Protein AF-A0A7J6S823-F1 (afdb_monomer)

Solvent-accessible surface area (backbone atoms only — not comparable to full-atom values): 15723 Å² total; per-residue (Å²): 135,90,82,81,88,78,83,93,81,78,84,88,75,95,75,89,81,86,81,75,89,79,80,95,75,88,81,82,80,88,73,86,84,78,79,92,66,101,82,55,79,65,60,56,51,52,54,50,50,51,54,51,55,54,47,67,71,55,77,74,47,68,72,58,51,51,53,50,44,52,42,44,30,62,74,44,65,79,46,33,48,74,63,69,70,44,72,58,61,91,83,67,88,65,70,86,68,69,71,73,74,68,84,66,92,46,37,38,52,31,57,34,47,67,62,81,72,88,41,32,29,25,37,41,31,54,93,85,46,34,39,39,41,51,30,78,58,86,81,56,93,61,84,51,72,70,56,52,55,50,49,32,67,77,71,36,78,92,61,75,69,44,74,52,80,47,66,62,57,62,89,93,59,89,44,36,47,56,53,28,53,40,50,51,38,35,72,72,71,45,63,89,90,63,62,69,50,76,59,51,64,32,72,93,48,48,58,56,50,49,53,58,27,58,79,64,74,45,71,75,78,63,61,60,48,91,68,82,76,73,88,70,73,74,75,72,79,76,81,80,78,128

Organism: Perkinsus olseni (NCBI:txid32597)

InterPro domains:
  IPR038765 Papain-like cysteine peptidase superfamily [SSF54001] (60-207)

Nearest PDB structures (foldseek):
  3zo5-assembly1_A  TM=5.845E-01  e=1.538E-04  Homo sapiens
  2g4d-assembly2_C  TM=6.356E-01  e=7.251E-04  Homo sapiens
  2bkq-assembly3_C  TM=5.901E-01  e=4.088E-03  Homo sapiens
  6dg4-assembly1_A  TM=6.673E-01  e=1.927E-02  Thermochaetoides thermophila
  5w40-assembly4_D  TM=4.675E-01  e=5.508E-03  Ralstonia solanacearum

Radius of gyration: 21.85 Å; Cα contacts (8 Å, |Δi|>4): 260; chains: 1; bounding box: 60×50×65 Å

Secondary structure (DSSP, 8-state):
------------------PPSSSS-------------S--HHHHHHHHHHHHHHHHH----HHHHHHHHHHHHHHHTTSBPPP--B---TT-----TT-----SS-BEEEEEE-SSSS-EEEEEEETTEEEEE-TT--S-----HHHHHHHHHHH-TT--EEEP-PPPPPTT---HHHHHHHHHHHHHHSPTT--TTSPPB-HHHHHHHHHHHHHTT---PPPBP-S---------GGGS--

pLDDT: mean 70.75, std 23.16, range [31.3, 96.94]

Mean predicted aligned error: 14.39 Å

Sequence (242 aa):
FFVPDLDEEQEGTDFFSIVRPFGEDVVVLEVPAGSANPSQTSAGDASRRTVDQDRRGMDIDEPIIDAWMTILWRRMGGRLVPPQPMYMSQGYGGQLGSFNRAPGHGLLLQPINLATEHHYAGTARVEGTIYYMDSLSRGVNSIPAIAKHYLRTLYGPNKPVIFMGIQQQSTGSNTCALHVLARLTQFALGPSGSDPELVV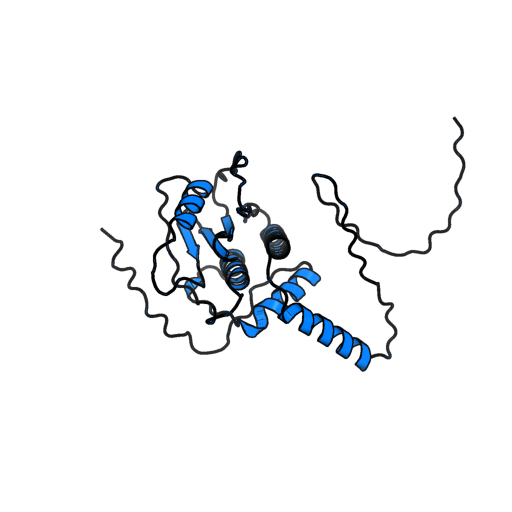FDESRMRLYVFEQLDSDTVNLFPAAVGDLPDLRRSDHSQFRT

Foldseek 3Di:
DDDDDDDDDDDDDDDDADDDPDDDDDDDDDDDDDDDDPDPPPVVVVVVVVVLVVLLPDACDDVLLLLLQQLLVVVLPPLEDREPEADPPDDPPPPPPCPPLPPDAHKYKYWYQLPPPSAIWIWIQHRQAIETEWQAPPPPLDQDPSSVVVCCSNNNPPRDYGYALAHHDDPPDSCRSLSSSQLSLCVRANDPPDDSRQFAADSSCSRVVSVVCSVVSHDHHGHTDDDDRDCSPPPPPVPPDD

Structure (mmCIF, N/CA/C/O backbone):
data_AF-A0A7J6S823-F1
#
_entry.id   AF-A0A7J6S823-F1
#
loop_
_atom_site.group_PDB
_atom_site.id
_atom_site.type_symbol
_atom_site.label_atom_id
_atom_site.label_alt_id
_atom_site.label_comp_id
_atom_site.label_asym_id
_atom_site.label_entity_id
_atom_site.label_seq_id
_atom_site.pdbx_PDB_ins_code
_atom_site.Cartn_x
_atom_site.Cartn_y
_atom_site.Cartn_z
_atom_site.occupancy
_atom_site.B_iso_or_equiv
_atom_site.auth_seq_id
_atom_site.auth_comp_id
_atom_site.auth_asym_id
_atom_site.auth_atom_id
_atom_site.pdbx_PDB_model_num
ATOM 1 N N . PHE A 1 1 ? -41.109 -22.590 -36.848 1.00 36.97 1 PHE A N 1
ATOM 2 C CA . PHE A 1 1 ? -39.736 -22.068 -36.931 1.00 36.97 1 PHE A CA 1
ATOM 3 C C . PHE A 1 1 ? -38.800 -23.257 -36.887 1.00 36.97 1 PHE A C 1
ATOM 5 O O . PHE A 1 1 ? -38.939 -24.087 -36.001 1.00 36.97 1 PHE A O 1
ATOM 12 N N . PHE A 1 2 ? -38.006 -23.397 -37.944 1.00 31.88 2 PHE A N 1
ATOM 13 C CA . PHE A 1 2 ? -37.063 -24.487 -38.189 1.00 31.88 2 PHE A CA 1
ATOM 14 C C . PHE A 1 2 ? -35.916 -24.433 -37.173 1.00 31.88 2 PHE A C 1
ATOM 16 O O . PHE A 1 2 ? -35.390 -23.351 -36.921 1.00 31.88 2 PHE A O 1
ATOM 23 N N . VAL A 1 3 ? -35.526 -25.587 -36.639 1.00 36.62 3 VAL A N 1
ATOM 24 C CA . VAL A 1 3 ? -34.233 -25.800 -35.977 1.00 36.62 3 VAL A CA 1
ATOM 25 C C . VAL A 1 3 ? -33.400 -26.614 -36.964 1.00 36.62 3 VAL A C 1
ATOM 27 O O . VAL A 1 3 ? -33.875 -27.679 -37.360 1.00 36.62 3 VAL A O 1
ATOM 30 N N . PRO A 1 4 ? -32.232 -26.142 -37.426 1.00 44.09 4 PRO A N 1
ATOM 31 C CA . PRO A 1 4 ? -31.269 -27.020 -38.059 1.00 44.09 4 PRO A CA 1
ATOM 32 C C . PRO A 1 4 ? -30.289 -27.562 -37.014 1.00 44.09 4 PRO A C 1
ATOM 34 O O . PRO A 1 4 ? -29.785 -26.812 -36.175 1.00 44.09 4 PRO A O 1
ATOM 37 N N . ASP A 1 5 ? -30.052 -28.868 -37.107 1.00 39.16 5 ASP A N 1
ATOM 38 C CA . ASP A 1 5 ? -28.934 -29.578 -36.494 1.00 39.16 5 ASP A CA 1
ATOM 39 C C . ASP A 1 5 ? -27.602 -28.975 -36.968 1.00 39.16 5 ASP A C 1
ATOM 41 O O . ASP A 1 5 ? -27.445 -28.643 -38.148 1.00 39.16 5 ASP A O 1
ATOM 45 N N . LEU A 1 6 ? -26.649 -28.837 -36.045 1.00 34.72 6 LEU A N 1
ATOM 46 C CA . LEU A 1 6 ? -25.242 -28.613 -36.359 1.00 34.72 6 LEU A CA 1
ATOM 47 C C . LEU A 1 6 ? -24.423 -29.710 -35.691 1.00 34.72 6 LEU A C 1
ATOM 49 O O . LEU A 1 6 ? -24.477 -29.891 -34.474 1.00 34.72 6 LEU A O 1
ATOM 53 N N . ASP A 1 7 ? -23.722 -30.431 -36.557 1.00 33.97 7 ASP A N 1
ATOM 54 C CA . ASP A 1 7 ? -22.864 -31.570 -36.292 1.00 33.97 7 ASP A CA 1
ATOM 55 C C . ASP A 1 7 ? -21.729 -31.260 -35.306 1.00 33.97 7 ASP A C 1
ATOM 57 O O . ASP A 1 7 ? -21.174 -30.158 -35.253 1.00 33.97 7 ASP A O 1
ATOM 61 N N . GLU A 1 8 ? -21.393 -32.297 -34.540 1.00 45.09 8 GLU A N 1
ATOM 62 C CA . GLU A 1 8 ? -20.215 -32.419 -33.694 1.00 45.09 8 GLU A CA 1
ATOM 63 C C . GLU A 1 8 ? -18.928 -32.342 -34.526 1.00 45.09 8 GLU A C 1
ATOM 65 O O . GLU A 1 8 ? -18.688 -33.195 -35.372 1.00 45.09 8 GLU A O 1
ATOM 70 N N . GLU A 1 9 ? -18.071 -31.369 -34.219 1.00 42.78 9 GLU A N 1
ATOM 71 C CA . GLU A 1 9 ? -16.611 -31.530 -34.164 1.00 42.78 9 GLU A CA 1
ATOM 72 C C . GLU A 1 9 ? -16.022 -30.286 -33.472 1.00 42.78 9 GLU A C 1
ATOM 74 O O . GLU A 1 9 ? -15.853 -29.225 -34.071 1.00 42.78 9 GLU A O 1
ATOM 79 N N . GLN A 1 10 ? -15.737 -30.389 -32.170 1.00 33.97 10 GLN A N 1
ATOM 80 C CA . GLN A 1 10 ? -14.867 -29.440 -31.471 1.00 33.97 10 GLN A CA 1
ATOM 81 C C . GLN A 1 10 ? -13.747 -30.220 -30.788 1.00 33.97 10 GLN A C 1
ATOM 83 O O . GLN A 1 10 ? -13.913 -30.780 -29.704 1.00 33.97 10 GLN A O 1
ATOM 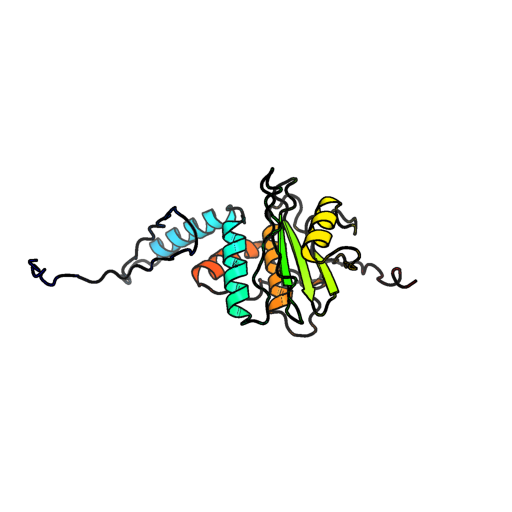88 N N . GLU A 1 11 ? -12.594 -30.256 -31.458 1.00 35.94 11 GLU A N 1
ATOM 89 C CA . GLU A 1 11 ? -11.313 -30.507 -30.809 1.00 35.94 11 GLU A CA 1
ATOM 90 C C . GLU A 1 11 ? -11.080 -29.431 -29.742 1.00 35.94 11 GLU A C 1
ATOM 92 O O . GLU A 1 11 ? -11.247 -28.232 -29.977 1.00 35.94 11 GLU A O 1
ATOM 97 N N . GLY A 1 12 ? -10.746 -29.892 -28.539 1.00 41.00 12 GLY A N 1
ATOM 98 C CA . GLY A 1 12 ? -10.597 -29.060 -27.359 1.00 41.00 12 GLY A CA 1
ATOM 99 C C . GLY A 1 12 ? -9.411 -28.107 -27.448 1.00 41.00 12 GLY A C 1
ATOM 100 O O . GLY A 1 12 ? -8.263 -28.514 -27.611 1.00 41.00 12 GLY A O 1
ATOM 101 N N . THR A 1 13 ? -9.701 -26.836 -27.211 1.00 33.19 13 THR A N 1
ATOM 102 C CA . THR A 1 13 ? -8.735 -25.842 -26.749 1.00 33.19 13 THR A CA 1
ATOM 103 C C . THR A 1 13 ? -9.363 -25.131 -25.560 1.00 33.19 13 THR A C 1
ATOM 105 O O . THR A 1 13 ? -10.314 -24.365 -25.725 1.00 33.19 13 THR A O 1
ATOM 108 N N . ASP A 1 14 ? -8.867 -25.427 -24.359 1.00 33.22 14 ASP A N 1
ATOM 109 C CA . ASP A 1 14 ? -9.273 -24.746 -23.132 1.00 33.22 14 ASP A CA 1
ATOM 110 C C . ASP A 1 14 ? -8.803 -23.286 -23.186 1.00 33.22 14 ASP A C 1
ATOM 112 O O . ASP A 1 14 ? -7.609 -22.993 -23.114 1.00 33.22 14 ASP A O 1
ATOM 116 N N . PHE A 1 15 ? -9.754 -22.359 -23.299 1.00 37.53 15 PHE A N 1
ATOM 117 C CA . PHE A 1 15 ? -9.527 -20.925 -23.154 1.00 37.53 15 PHE A CA 1
ATOM 118 C C . PHE A 1 15 ? -10.293 -20.427 -21.930 1.00 37.53 15 PHE A C 1
ATOM 120 O O . PHE A 1 15 ? -11.502 -20.632 -21.820 1.00 37.53 15 PHE A O 1
ATOM 127 N N . PHE A 1 16 ? -9.615 -19.740 -21.010 1.00 36.03 16 PHE A N 1
ATOM 128 C CA . PHE A 1 16 ? -10.281 -19.080 -19.889 1.00 36.03 16 PHE A CA 1
ATOM 129 C C . PHE A 1 16 ? -10.584 -17.622 -20.241 1.00 36.03 16 PHE A C 1
ATOM 131 O O . PHE A 1 16 ? -9.684 -16.827 -20.498 1.00 36.03 16 PHE A O 1
ATOM 138 N N . SER A 1 17 ? -11.866 -17.261 -20.219 1.00 32.38 17 SER A N 1
ATOM 139 C CA . SER A 1 17 ? -12.341 -15.881 -20.336 1.00 32.38 17 SER A CA 1
ATOM 140 C C . SER A 1 17 ? -12.451 -15.231 -18.954 1.00 32.38 17 SER A C 1
ATOM 142 O O . SER A 1 17 ? -13.187 -15.727 -18.099 1.00 32.38 17 SER A O 1
ATOM 144 N N . ILE A 1 18 ? -11.795 -14.089 -18.737 1.00 36.28 18 ILE A N 1
ATOM 145 C CA . ILE A 1 18 ? -12.047 -13.241 -17.563 1.00 36.28 18 ILE A CA 1
ATOM 146 C C . ILE A 1 18 ? -13.150 -12.244 -17.930 1.00 36.28 18 ILE A C 1
ATOM 148 O O . ILE A 1 18 ? -12.924 -11.291 -18.671 1.00 36.28 18 ILE A O 1
ATOM 152 N N . VAL A 1 19 ? -14.357 -12.467 -17.408 1.00 31.30 19 VAL A N 1
ATOM 153 C CA . VAL A 1 19 ? -15.491 -11.546 -17.569 1.00 31.30 19 VAL A CA 1
ATOM 154 C C . VAL A 1 19 ? -15.430 -10.491 -16.466 1.00 31.30 19 VAL A C 1
ATOM 156 O O . VAL A 1 19 ? -15.546 -10.815 -15.284 1.00 31.30 19 VAL A O 1
ATOM 159 N N . ARG A 1 20 ? -15.271 -9.218 -16.839 1.00 34.44 20 ARG A N 1
ATOM 160 C CA . ARG A 1 20 ? -15.472 -8.091 -15.916 1.00 34.44 20 ARG A CA 1
ATOM 161 C C . ARG A 1 20 ? -16.975 -7.803 -15.796 1.00 34.44 20 ARG A C 1
ATOM 163 O O . ARG A 1 20 ? -17.637 -7.685 -16.827 1.00 34.44 20 ARG A O 1
ATOM 170 N N . PRO A 1 21 ? -17.546 -7.659 -14.589 1.00 34.41 21 PRO A N 1
ATOM 171 C CA . PRO A 1 21 ? -18.854 -7.042 -14.453 1.00 34.41 21 PRO A CA 1
ATOM 172 C C . PRO A 1 21 ? -18.667 -5.527 -14.628 1.00 34.41 21 PRO A C 1
ATOM 174 O O . PRO A 1 21 ? -17.768 -4.960 -14.020 1.00 34.41 21 PRO A O 1
ATOM 177 N N . PHE A 1 22 ? -19.528 -4.897 -15.428 1.00 33.66 22 PHE A N 1
ATOM 178 C CA . PHE A 1 22 ? -19.564 -3.469 -15.796 1.00 33.66 22 PHE A CA 1
ATOM 179 C C . PHE A 1 22 ? -18.751 -3.064 -17.043 1.00 33.66 22 PHE A C 1
ATOM 181 O O . PHE A 1 22 ? -17.572 -2.752 -16.963 1.00 33.66 22 PHE A O 1
ATOM 188 N N . GLY A 1 23 ? -19.471 -2.974 -18.171 1.00 33.91 23 GLY A N 1
ATOM 189 C CA . GLY A 1 23 ? -19.303 -1.924 -19.185 1.00 33.91 23 GLY A CA 1
ATOM 190 C C . GLY A 1 23 ? -18.120 -2.040 -20.145 1.00 33.91 23 GLY A C 1
ATOM 191 O O . GLY A 1 23 ? -17.047 -1.541 -19.849 1.00 33.91 23 GLY A O 1
ATOM 192 N N . GLU A 1 24 ? -18.391 -2.658 -21.299 1.00 44.75 24 GLU A N 1
ATOM 193 C CA . GLU A 1 24 ? -17.833 -2.403 -22.642 1.00 44.75 24 GLU A CA 1
ATOM 194 C C . GLU A 1 24 ? -16.378 -1.904 -22.738 1.00 44.75 24 GLU A C 1
ATOM 196 O O . GLU A 1 24 ? -16.115 -0.718 -22.883 1.00 44.75 24 GLU A O 1
ATOM 201 N N . ASP A 1 25 ? -15.441 -2.854 -22.685 1.00 34.47 25 ASP A N 1
ATOM 202 C CA . ASP A 1 25 ? -14.480 -3.135 -23.764 1.00 34.47 25 ASP A CA 1
ATOM 203 C C . ASP A 1 25 ? -13.732 -4.437 -23.420 1.00 34.47 25 ASP A C 1
ATOM 205 O O . ASP A 1 25 ? -13.136 -4.588 -22.349 1.00 34.47 25 ASP A O 1
ATOM 209 N N . VAL A 1 26 ? -13.814 -5.434 -24.307 1.00 36.72 26 VAL A N 1
ATOM 210 C CA . VAL A 1 26 ? -13.163 -6.740 -24.121 1.00 36.72 26 VAL A CA 1
ATOM 211 C C . VAL A 1 26 ? -11.714 -6.628 -24.587 1.00 36.72 26 VAL A C 1
ATOM 213 O O . VAL A 1 26 ? -11.439 -6.651 -25.783 1.00 36.72 26 VAL A O 1
ATOM 216 N N . VAL A 1 27 ? -10.771 -6.540 -23.648 1.00 36.22 27 VAL A N 1
ATOM 217 C CA . VAL A 1 27 ? -9.347 -6.734 -23.955 1.00 36.22 27 VAL A CA 1
ATOM 218 C C . VAL A 1 27 ? -9.052 -8.231 -23.889 1.00 36.22 27 VAL A C 1
ATOM 220 O O . VAL A 1 27 ? -8.957 -8.806 -22.804 1.00 36.22 27 VAL A O 1
ATOM 223 N N . VAL A 1 28 ? -8.935 -8.871 -25.053 1.00 37.97 28 VAL A N 1
ATOM 224 C CA . VAL A 1 28 ? -8.443 -10.250 -25.166 1.00 37.97 28 VAL A CA 1
ATOM 225 C C . VAL A 1 28 ? -6.921 -10.212 -25.042 1.00 37.97 28 VAL A C 1
ATOM 227 O O . VAL A 1 28 ? -6.233 -9.706 -25.924 1.00 37.97 28 VAL A O 1
ATOM 230 N N . LEU A 1 29 ? -6.388 -10.719 -23.932 1.00 34.09 29 LEU A N 1
ATOM 231 C CA . LEU A 1 29 ? -4.963 -11.018 -2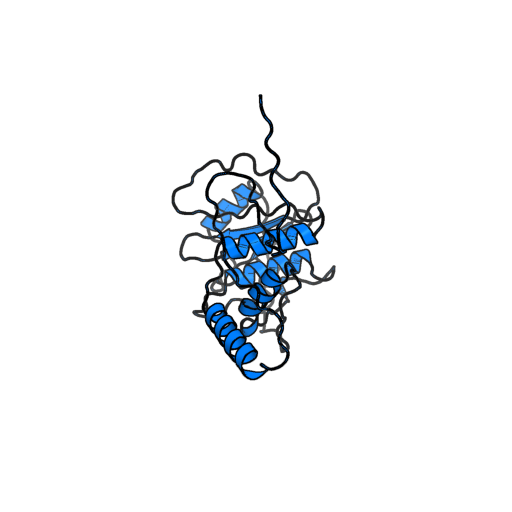3.804 1.00 34.09 29 LEU A CA 1
ATOM 232 C C . LEU A 1 29 ? -4.719 -12.409 -24.395 1.00 34.09 29 LEU A C 1
ATOM 234 O O . LEU A 1 29 ? -5.053 -13.417 -23.776 1.00 34.09 29 LEU A O 1
ATOM 238 N N . GLU A 1 30 ? -4.164 -12.461 -25.605 1.00 34.19 30 GLU A N 1
ATOM 239 C CA . GLU A 1 30 ? -3.706 -13.710 -26.215 1.00 34.19 30 GLU A CA 1
ATOM 240 C C . GLU A 1 30 ? -2.420 -14.177 -25.521 1.00 34.19 30 GLU A C 1
ATOM 242 O O . GLU A 1 30 ? -1.379 -13.523 -25.604 1.00 34.19 30 GLU A O 1
ATOM 247 N N . VAL A 1 31 ? -2.478 -15.323 -24.841 1.00 38.81 31 VAL A N 1
ATOM 248 C CA . VAL A 1 31 ? -1.288 -16.021 -24.338 1.00 38.81 31 VAL A CA 1
ATOM 249 C C . VAL A 1 31 ? -1.223 -17.383 -25.031 1.00 38.81 31 VAL A C 1
ATOM 251 O O . VAL A 1 31 ? -2.157 -18.173 -24.883 1.00 38.81 31 VAL A O 1
ATOM 254 N N . PRO A 1 32 ? -0.167 -17.690 -25.807 1.00 34.06 32 PRO A N 1
ATOM 255 C CA . PRO A 1 32 ? -0.076 -18.966 -26.500 1.00 34.06 32 PRO A CA 1
ATOM 256 C C . PRO A 1 32 ? 0.141 -20.111 -25.502 1.00 34.06 32 PRO A C 1
ATOM 258 O O . PRO A 1 32 ? 1.107 -20.118 -24.736 1.00 34.06 32 PRO A O 1
ATOM 261 N N . ALA A 1 33 ? -0.746 -21.108 -25.543 1.00 38.81 33 ALA A N 1
ATOM 262 C CA . ALA A 1 33 ? -0.591 -22.358 -24.812 1.00 38.81 33 ALA A CA 1
ATOM 263 C C . ALA A 1 33 ? 0.525 -23.198 -25.459 1.00 38.81 33 ALA A C 1
ATOM 265 O O . ALA A 1 33 ? 0.340 -23.835 -26.495 1.00 38.81 33 ALA A O 1
ATOM 266 N N . GLY A 1 34 ? 1.717 -23.176 -24.861 1.00 38.66 34 GLY A N 1
ATOM 267 C CA . GLY A 1 34 ? 2.831 -24.026 -25.272 1.00 38.66 34 GLY A CA 1
ATOM 268 C C . GLY A 1 34 ? 2.590 -25.482 -24.870 1.00 38.66 34 GLY A C 1
ATOM 269 O O . GLY A 1 34 ? 2.640 -25.818 -23.688 1.00 38.66 34 GLY A O 1
ATOM 270 N N . SER A 1 35 ? 2.365 -26.355 -25.855 1.00 36.16 35 SER A N 1
ATOM 271 C CA . SER A 1 35 ? 2.339 -27.809 -25.678 1.00 36.16 35 SER A CA 1
ATOM 272 C C . SER A 1 35 ? 3.688 -28.310 -25.149 1.00 36.16 35 SER A C 1
ATOM 274 O O . SER A 1 35 ? 4.733 -28.059 -25.757 1.00 36.16 35 SER A O 1
ATOM 276 N N . ALA A 1 36 ? 3.672 -29.039 -24.034 1.00 38.91 36 ALA A N 1
ATOM 277 C CA . ALA A 1 36 ? 4.866 -29.606 -23.422 1.00 38.91 36 ALA A CA 1
ATOM 278 C C . ALA A 1 36 ? 5.505 -30.675 -24.326 1.00 38.91 36 ALA A C 1
ATOM 280 O O . ALA A 1 36 ? 4.951 -31.754 -24.520 1.00 38.91 36 ALA A O 1
ATOM 281 N N . ASN A 1 37 ? 6.704 -30.383 -24.834 1.00 36.94 37 ASN A N 1
ATOM 282 C CA . ASN A 1 37 ? 7.586 -31.352 -25.476 1.00 36.94 37 ASN A CA 1
ATOM 283 C C 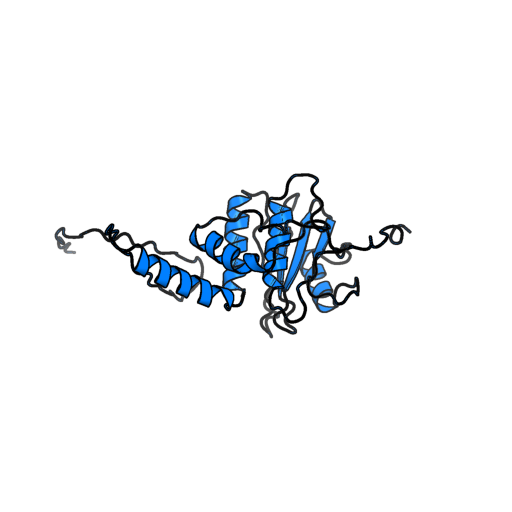. ASN A 1 37 ? 8.908 -31.385 -24.676 1.00 36.94 37 ASN A C 1
ATOM 285 O O . ASN A 1 37 ? 9.554 -30.338 -24.546 1.00 36.94 37 ASN A O 1
ATOM 289 N N . PRO A 1 38 ? 9.320 -32.519 -24.075 1.00 40.06 38 PRO A N 1
ATOM 290 C CA . PRO A 1 38 ? 10.417 -32.553 -23.112 1.00 40.06 38 PRO A CA 1
ATOM 291 C C . PRO A 1 38 ? 11.767 -32.666 -23.830 1.00 40.06 38 PRO A C 1
ATOM 293 O O . PRO A 1 38 ? 12.449 -33.683 -23.762 1.00 40.06 38 PRO A O 1
ATOM 296 N N . SER A 1 39 ? 12.162 -31.605 -24.529 1.00 41.75 39 SER A N 1
ATOM 297 C CA . SER A 1 39 ? 13.522 -31.451 -25.054 1.00 41.75 39 SER A CA 1
ATOM 298 C C . SER A 1 39 ? 13.841 -29.987 -25.375 1.00 41.75 39 SER A C 1
ATOM 300 O O . SER A 1 39 ? 14.274 -29.676 -26.479 1.00 41.75 39 SER A O 1
ATOM 302 N N . GLN A 1 40 ? 13.606 -29.065 -24.433 1.00 42.12 40 GLN A N 1
ATOM 303 C CA . GLN A 1 40 ? 14.017 -27.656 -24.553 1.00 42.12 40 GLN A CA 1
ATOM 304 C C . GLN A 1 40 ? 14.337 -27.033 -23.184 1.00 42.12 40 GLN A C 1
ATOM 306 O O . GLN A 1 40 ? 13.594 -26.207 -22.664 1.00 42.12 40 GLN A O 1
ATOM 311 N N . THR A 1 41 ? 15.467 -27.403 -22.585 1.00 48.72 41 THR A N 1
ATOM 312 C CA . THR A 1 41 ? 15.942 -26.761 -21.346 1.00 48.72 41 THR A CA 1
ATOM 313 C C . THR A 1 41 ? 16.621 -25.408 -21.589 1.00 48.72 41 THR A C 1
ATOM 315 O O . THR A 1 41 ? 16.702 -24.607 -20.670 1.00 48.72 41 THR A O 1
ATOM 318 N N . SER A 1 42 ? 17.066 -25.098 -22.814 1.00 50.75 42 SER A N 1
ATOM 319 C CA . SER A 1 42 ? 17.736 -23.823 -23.126 1.00 50.75 42 SER A CA 1
ATOM 320 C C . SER A 1 42 ? 16.800 -22.731 -23.658 1.00 50.75 42 SER A C 1
ATOM 322 O O . SER A 1 42 ? 17.006 -21.557 -23.359 1.00 50.75 42 SER A O 1
ATOM 324 N N . ALA A 1 43 ? 15.760 -23.094 -24.417 1.00 49.66 43 ALA A N 1
ATOM 325 C CA . ALA A 1 43 ? 14.812 -22.133 -24.991 1.00 49.66 43 ALA A CA 1
ATOM 326 C C . ALA A 1 43 ? 13.796 -21.620 -23.954 1.00 49.66 43 ALA A C 1
ATOM 328 O O . ALA A 1 43 ? 13.517 -20.423 -23.918 1.00 49.66 43 ALA A O 1
ATOM 329 N N . GLY A 1 44 ? 13.313 -22.494 -23.060 1.00 51.75 44 GLY A N 1
ATOM 330 C CA . GLY A 1 44 ? 12.451 -22.095 -21.941 1.00 51.75 44 GLY A CA 1
ATOM 331 C C . GLY A 1 44 ? 13.161 -21.166 -20.951 1.00 51.75 44 GLY A C 1
ATOM 332 O O . GLY A 1 44 ? 12.586 -20.172 -20.515 1.00 51.75 44 GLY A O 1
ATOM 333 N N . ASP A 1 45 ? 14.442 -21.423 -20.676 1.00 58.41 45 ASP A N 1
ATOM 334 C CA . ASP A 1 45 ? 15.274 -20.567 -19.824 1.00 58.41 45 ASP A CA 1
ATOM 335 C C . ASP A 1 45 ? 15.550 -19.198 -20.455 1.00 58.41 45 ASP A C 1
ATOM 337 O O . ASP A 1 45 ? 15.525 -18.182 -19.760 1.00 58.41 45 ASP A O 1
ATOM 341 N N . ALA A 1 46 ? 15.804 -19.147 -21.766 1.00 58.59 46 ALA A N 1
ATOM 342 C CA . ALA A 1 46 ? 15.997 -17.888 -22.479 1.00 58.59 46 ALA A CA 1
ATOM 343 C C . ALA A 1 46 ? 14.703 -17.058 -22.503 1.00 58.59 46 ALA A C 1
ATOM 345 O O . ALA A 1 46 ? 14.733 -15.881 -22.158 1.00 58.59 46 ALA A O 1
ATOM 346 N N . SER A 1 47 ? 13.566 -17.689 -22.814 1.00 60.81 47 SER A N 1
ATOM 347 C CA . SER A 1 47 ? 12.256 -17.029 -22.828 1.00 60.81 47 SER A CA 1
ATOM 348 C C . SER A 1 47 ? 11.863 -16.504 -21.446 1.00 60.81 47 SER A C 1
ATOM 350 O O . SER A 1 47 ? 11.381 -15.379 -21.331 1.00 60.81 47 SER A O 1
ATOM 352 N N . ARG A 1 48 ? 12.104 -17.283 -20.384 1.00 60.75 48 ARG A N 1
ATOM 353 C CA . ARG A 1 48 ? 11.818 -16.866 -19.005 1.00 60.75 48 ARG A CA 1
ATOM 354 C C . ARG A 1 48 ? 12.695 -15.693 -18.573 1.00 60.75 48 ARG A C 1
ATOM 356 O O . ARG A 1 48 ? 12.189 -14.745 -17.986 1.00 60.75 48 ARG A O 1
ATOM 363 N N . ARG A 1 49 ? 13.987 -15.706 -18.926 1.00 63.22 49 ARG A N 1
ATOM 364 C CA . ARG A 1 49 ? 14.894 -14.578 -18.652 1.00 63.22 49 ARG A CA 1
ATOM 365 C C . ARG A 1 49 ? 14.465 -13.296 -19.360 1.00 63.22 49 ARG A C 1
ATOM 367 O O . ARG A 1 49 ? 14.584 -12.237 -18.755 1.00 63.22 49 ARG A O 1
ATOM 374 N N . THR A 1 50 ? 13.967 -13.379 -20.595 1.00 67.31 50 THR A N 1
ATOM 375 C CA . THR A 1 50 ? 13.449 -12.209 -21.321 1.00 67.31 50 THR A CA 1
ATOM 376 C C . THR A 1 50 ? 12.211 -11.634 -20.633 1.00 67.31 50 THR A C 1
ATOM 378 O O . THR A 1 50 ? 12.195 -10.448 -20.323 1.00 67.31 50 THR A O 1
ATOM 381 N N . VAL A 1 51 ? 11.236 -12.479 -20.276 1.00 67.88 51 VAL A N 1
ATOM 382 C CA . VAL A 1 51 ? 10.023 -12.049 -19.553 1.00 67.88 51 VAL A CA 1
ATOM 383 C C . VAL A 1 51 ? 10.363 -11.425 -18.194 1.00 67.88 51 VAL A C 1
ATOM 385 O O . VAL A 1 51 ? 9.829 -10.374 -17.839 1.00 67.88 51 VAL A O 1
ATOM 388 N N . ASP A 1 52 ? 11.288 -12.024 -17.441 1.00 72.81 52 ASP A N 1
ATOM 389 C CA . ASP A 1 52 ? 11.734 -11.482 -16.155 1.00 72.81 52 ASP A CA 1
ATOM 390 C C . ASP A 1 52 ? 12.481 -10.149 -16.323 1.00 72.81 52 ASP A C 1
ATOM 392 O O . ASP A 1 52 ? 12.357 -9.250 -15.490 1.00 72.81 52 ASP A O 1
ATOM 396 N N . GLN A 1 53 ? 13.270 -9.997 -17.389 1.00 67.94 53 GLN A N 1
ATOM 397 C CA . GLN A 1 53 ? 13.985 -8.756 -17.676 1.00 67.94 53 GLN A CA 1
ATOM 398 C C . GLN A 1 53 ? 13.022 -7.620 -18.037 1.00 67.94 53 GLN A C 1
ATOM 400 O O . GLN A 1 53 ? 13.184 -6.517 -17.513 1.00 67.94 53 GLN A O 1
ATOM 405 N N . ASP A 1 54 ? 11.994 -7.902 -18.836 1.00 73.06 54 ASP A N 1
ATOM 406 C CA . ASP A 1 54 ? 10.954 -6.933 -19.187 1.00 73.06 54 ASP A CA 1
ATOM 407 C C . ASP A 1 54 ? 10.182 -6.498 -17.932 1.00 73.06 54 ASP A C 1
ATOM 409 O O . ASP A 1 54 ? 10.059 -5.307 -17.635 1.00 73.06 54 ASP A O 1
ATOM 413 N N . ARG A 1 55 ? 9.777 -7.462 -17.098 1.00 81.12 55 ARG A N 1
ATOM 414 C CA . ARG A 1 55 ? 9.042 -7.212 -15.847 1.00 81.12 55 ARG A CA 1
ATOM 415 C C . ARG A 1 55 ? 9.838 -6.447 -14.796 1.00 81.12 55 ARG A C 1
ATOM 417 O O . ARG A 1 55 ? 9.239 -5.742 -13.989 1.00 81.12 55 ARG A O 1
ATOM 424 N N . ARG A 1 56 ? 11.174 -6.538 -14.778 1.00 77.62 56 ARG A N 1
ATOM 425 C CA . ARG A 1 56 ? 12.022 -5.752 -13.854 1.00 77.62 56 ARG A CA 1
ATOM 426 C C . ARG A 1 56 ? 11.924 -4.243 -14.095 1.00 77.62 56 ARG A C 1
ATOM 428 O O . ARG A 1 56 ? 12.133 -3.483 -13.148 1.00 77.62 56 ARG A O 1
ATOM 435 N N . GLY A 1 57 ? 11.622 -3.828 -15.325 1.00 77.12 57 GLY A N 1
ATOM 436 C CA . GLY A 1 57 ? 11.478 -2.424 -15.711 1.00 77.12 57 GLY A CA 1
ATOM 437 C C . GLY A 1 57 ? 10.038 -1.909 -15.735 1.00 77.12 57 GLY A C 1
ATOM 438 O O . GLY A 1 57 ? 9.851 -0.700 -15.787 1.00 77.12 57 GLY A O 1
ATOM 439 N N . MET A 1 58 ? 9.032 -2.790 -15.693 1.00 84.25 58 MET A N 1
ATOM 440 C CA . MET A 1 58 ? 7.621 -2.390 -15.750 1.00 84.25 58 MET A CA 1
ATOM 441 C C . MET A 1 58 ? 7.188 -1.680 -14.477 1.00 84.25 58 MET A C 1
ATOM 443 O O . MET A 1 58 ? 7.386 -2.220 -13.392 1.00 84.25 58 MET A O 1
ATOM 447 N N . ASP A 1 59 ? 6.544 -0.524 -14.598 1.00 85.06 59 ASP A N 1
ATOM 448 C CA . ASP A 1 59 ? 5.954 0.184 -13.464 1.00 85.06 59 ASP A CA 1
ATOM 449 C C . ASP A 1 59 ? 4.834 -0.633 -12.801 1.00 85.06 59 ASP A C 1
ATOM 451 O O . ASP A 1 59 ? 4.183 -1.458 -13.437 1.00 85.06 59 ASP A O 1
ATOM 455 N N . ILE A 1 60 ? 4.632 -0.427 -11.495 1.00 91.19 60 ILE A N 1
ATOM 456 C CA . ILE A 1 60 ? 3.457 -0.968 -10.798 1.00 91.19 60 ILE A CA 1
ATOM 457 C C . ILE A 1 60 ? 2.383 0.113 -10.844 1.00 91.19 60 ILE A C 1
ATOM 459 O O . ILE A 1 60 ? 2.457 1.097 -10.107 1.00 91.19 60 ILE A O 1
ATOM 463 N N . ASP A 1 61 ? 1.425 -0.064 -11.741 1.00 88.94 61 ASP A N 1
ATOM 464 C CA . ASP A 1 61 ? 0.345 0.872 -12.021 1.00 88.94 61 ASP A CA 1
ATOM 465 C C . ASP A 1 61 ? -0.997 0.412 -11.422 1.00 88.94 61 ASP A C 1
ATOM 467 O O . ASP A 1 61 ? -1.076 -0.560 -10.666 1.00 88.94 61 ASP A O 1
ATOM 471 N N . GLU A 1 62 ? -2.062 1.158 -11.720 1.00 87.25 62 GLU A N 1
ATOM 472 C CA . GLU A 1 62 ? -3.392 0.948 -11.139 1.00 87.25 62 GLU A CA 1
ATOM 473 C C . GLU A 1 62 ? -3.953 -0.457 -11.442 1.00 87.25 62 GLU A C 1
ATOM 475 O O . GLU A 1 62 ? -4.318 -1.138 -10.483 1.00 87.25 62 GLU A O 1
ATOM 480 N N . PRO A 1 63 ? -3.925 -0.974 -12.692 1.00 89.44 63 PRO A N 1
ATOM 481 C CA . PRO A 1 63 ? -4.346 -2.347 -12.987 1.00 89.44 63 PRO A CA 1
ATOM 482 C C . PRO A 1 63 ? -3.622 -3.428 -12.174 1.00 89.44 63 PRO A C 1
ATOM 484 O O . PRO A 1 63 ? -4.253 -4.386 -11.719 1.00 89.44 63 PRO A O 1
ATOM 487 N N . ILE A 1 64 ? -2.307 -3.293 -11.977 1.00 93.00 64 ILE A N 1
ATOM 488 C CA . ILE A 1 64 ? -1.518 -4.261 -11.200 1.00 93.00 64 ILE A CA 1
ATOM 489 C C . ILE A 1 64 ? -1.891 -4.187 -9.713 1.00 93.00 64 ILE A C 1
ATOM 491 O O . ILE A 1 64 ? -2.044 -5.220 -9.053 1.00 93.00 64 ILE A O 1
ATOM 495 N N . ILE A 1 65 ? -2.070 -2.974 -9.184 1.00 92.88 65 ILE A N 1
ATOM 496 C CA . ILE A 1 65 ? -2.507 -2.747 -7.802 1.00 92.88 65 ILE A CA 1
ATOM 497 C C . ILE A 1 65 ? -3.908 -3.331 -7.579 1.00 92.88 65 ILE A C 1
ATOM 499 O O . ILE A 1 65 ? -4.119 -4.042 -6.594 1.00 92.88 65 ILE A O 1
ATOM 503 N N . ASP A 1 66 ? -4.844 -3.093 -8.497 1.00 90.00 66 ASP A N 1
ATOM 504 C CA . ASP A 1 66 ? -6.213 -3.613 -8.441 1.00 90.00 66 ASP A CA 1
ATOM 505 C C . ASP A 1 66 ? -6.244 -5.140 -8.432 1.00 90.00 66 ASP A C 1
ATOM 507 O O . ASP A 1 66 ? -6.926 -5.751 -7.597 1.00 90.00 66 ASP A O 1
ATOM 511 N N . ALA A 1 67 ? -5.473 -5.770 -9.323 1.00 92.94 67 ALA A N 1
ATOM 512 C CA . ALA A 1 67 ? -5.353 -7.221 -9.386 1.00 92.94 67 ALA A CA 1
ATOM 513 C C . ALA A 1 67 ? -4.820 -7.786 -8.060 1.00 92.94 67 ALA A C 1
ATOM 515 O O . ALA A 1 67 ? -5.433 -8.686 -7.475 1.00 92.94 67 ALA A O 1
ATOM 516 N N . TRP A 1 68 ? -3.739 -7.201 -7.530 1.00 95.56 68 TRP A N 1
ATOM 517 C CA . TRP A 1 68 ? -3.160 -7.607 -6.249 1.00 95.56 68 TRP A CA 1
ATOM 518 C C . TRP A 1 68 ? -4.168 -7.504 -5.104 1.00 95.56 68 TRP A C 1
ATOM 520 O O . TRP A 1 68 ? -4.393 -8.463 -4.359 1.00 95.56 68 TRP A O 1
ATOM 530 N N . MET A 1 69 ? -4.802 -6.339 -4.961 1.00 93.19 69 MET A N 1
ATOM 531 C CA . MET A 1 69 ? -5.744 -6.075 -3.877 1.00 93.19 69 MET A CA 1
ATOM 532 C C . MET A 1 69 ? -6.989 -6.964 -3.971 1.00 93.19 69 MET A C 1
ATOM 534 O O . MET A 1 69 ? -7.524 -7.380 -2.940 1.00 93.19 69 MET A O 1
ATOM 538 N N . THR A 1 70 ? -7.416 -7.319 -5.184 1.00 91.19 70 THR A N 1
ATOM 539 C CA . THR A 1 70 ? -8.521 -8.256 -5.426 1.00 91.19 70 THR A CA 1
ATOM 540 C C . THR A 1 70 ? -8.170 -9.675 -4.981 1.00 91.19 70 THR A C 1
ATOM 542 O O . THR A 1 70 ? -8.976 -10.326 -4.308 1.00 91.19 70 THR A O 1
ATOM 545 N N . ILE A 1 71 ? -6.971 -10.171 -5.304 1.00 94.50 71 ILE A N 1
ATOM 546 C CA . ILE A 1 71 ? -6.511 -11.491 -4.836 1.00 94.50 71 ILE A CA 1
ATOM 547 C C . ILE A 1 71 ? -6.371 -11.494 -3.309 1.00 94.50 71 ILE A C 1
ATOM 549 O O . ILE A 1 71 ? -6.858 -12.413 -2.645 1.00 94.50 71 ILE A O 1
ATOM 553 N N . LEU A 1 72 ? -5.778 -10.442 -2.733 1.00 93.75 72 LEU A N 1
ATOM 554 C CA . LEU A 1 72 ? -5.638 -10.300 -1.283 1.00 93.75 72 LEU A CA 1
ATOM 555 C C . LEU A 1 72 ? -7.003 -10.310 -0.578 1.00 93.75 72 LEU A C 1
ATOM 557 O O . LEU A 1 72 ? -7.176 -10.990 0.434 1.00 93.75 72 LEU A O 1
ATOM 561 N N . TRP A 1 73 ? -7.990 -9.601 -1.125 1.00 91.06 73 TRP A N 1
ATOM 562 C CA . TRP A 1 73 ? -9.358 -9.595 -0.613 1.00 91.06 73 TRP A CA 1
ATOM 563 C C . TRP A 1 73 ? -10.012 -10.974 -0.644 1.00 91.06 73 TRP A C 1
ATOM 565 O O . TRP A 1 73 ? -10.525 -11.416 0.389 1.00 91.06 73 TRP A O 1
ATOM 575 N N . ARG A 1 74 ? -9.933 -11.681 -1.782 1.00 91.06 74 ARG A N 1
ATOM 576 C CA . ARG A 1 74 ? -10.432 -13.060 -1.903 1.00 91.06 74 ARG A CA 1
ATOM 577 C C . ARG A 1 74 ? -9.784 -13.970 -0.858 1.00 91.06 74 ARG A C 1
ATOM 579 O O . ARG A 1 74 ? -10.493 -14.684 -0.151 1.00 91.06 74 ARG A O 1
ATOM 586 N N . ARG A 1 75 ? -8.461 -13.878 -0.684 1.00 92.75 75 ARG A N 1
ATOM 587 C CA . ARG A 1 75 ? -7.704 -14.654 0.314 1.00 92.75 75 ARG A CA 1
ATOM 588 C C . ARG A 1 75 ? -8.129 -14.360 1.756 1.00 92.75 75 ARG A C 1
ATOM 590 O O . ARG A 1 75 ? -8.126 -15.262 2.588 1.00 92.75 75 ARG A O 1
ATOM 597 N N . MET A 1 76 ? -8.495 -13.118 2.065 1.00 88.44 76 MET A N 1
ATOM 598 C CA . MET A 1 76 ? -8.890 -12.704 3.416 1.00 88.44 76 MET A CA 1
ATOM 599 C C . MET A 1 76 ? -10.331 -13.071 3.796 1.00 88.44 76 MET A C 1
ATOM 601 O O . MET A 1 76 ? -10.695 -12.909 4.962 1.00 88.44 76 MET A O 1
ATOM 605 N N . GLY A 1 77 ? -11.148 -13.568 2.860 1.00 79.69 77 GLY A N 1
ATOM 606 C CA . GLY A 1 77 ? -12.423 -14.232 3.154 1.00 79.69 77 GLY A CA 1
ATOM 607 C C . GLY A 1 77 ? -13.368 -13.434 4.060 1.00 79.69 77 GLY A C 1
ATOM 608 O O . GLY A 1 77 ? -13.663 -13.851 5.177 1.00 79.69 77 GLY A O 1
ATOM 609 N N . GLY A 1 78 ? -13.818 -12.256 3.618 1.00 73.06 78 GLY A N 1
ATOM 610 C CA . GLY A 1 78 ? -14.774 -11.419 4.363 1.00 73.06 78 GLY A CA 1
ATOM 611 C C . GLY A 1 78 ? -14.204 -10.679 5.585 1.00 73.06 78 GLY A C 1
ATOM 612 O O . GLY A 1 78 ? -14.885 -9.821 6.140 1.00 73.06 78 GLY A O 1
ATOM 613 N N . ARG A 1 79 ? -12.950 -10.943 5.988 1.00 80.75 79 ARG A N 1
ATOM 614 C CA . ARG A 1 79 ? -12.238 -10.182 7.041 1.00 80.75 79 ARG A CA 1
ATOM 615 C C . ARG A 1 79 ? -11.708 -8.837 6.548 1.00 80.75 79 ARG A C 1
ATOM 617 O O . ARG A 1 79 ? -11.459 -7.939 7.353 1.00 80.75 79 ARG A O 1
ATOM 624 N N . LEU A 1 80 ? -11.504 -8.728 5.237 1.00 81.44 80 LEU A N 1
ATOM 625 C CA . LEU A 1 80 ? -11.084 -7.515 4.555 1.00 81.44 80 LEU A CA 1
ATOM 626 C C . LEU A 1 80 ? -12.304 -6.881 3.885 1.00 81.44 80 LEU A C 1
ATOM 628 O O . LEU A 1 80 ? -13.014 -7.539 3.121 1.00 81.44 80 LEU A O 1
ATOM 632 N N . VAL A 1 81 ? -12.539 -5.601 4.161 1.00 77.12 81 VAL A N 1
ATOM 633 C CA . VAL A 1 81 ? -13.478 -4.797 3.374 1.00 77.12 81 VAL A CA 1
ATOM 634 C C . VAL A 1 81 ? -12.926 -4.716 1.947 1.00 77.12 81 VAL A C 1
ATOM 636 O O . VAL A 1 81 ? -11.728 -4.456 1.815 1.00 77.12 81 VAL A O 1
ATOM 639 N N . PRO A 1 82 ? -13.746 -4.927 0.899 1.00 69.44 82 PRO A N 1
ATOM 640 C CA . PRO A 1 82 ? -13.276 -4.868 -0.480 1.00 69.44 82 PRO A CA 1
ATOM 641 C C . PRO A 1 82 ? -12.410 -3.625 -0.721 1.00 69.44 82 PRO A C 1
ATOM 643 O O . PRO A 1 82 ? -12.775 -2.545 -0.238 1.00 69.44 82 PRO A O 1
ATOM 646 N N . PRO A 1 83 ? -11.266 -3.752 -1.416 1.00 66.62 83 PRO A N 1
ATOM 647 C CA . PRO A 1 83 ? -10.437 -2.601 -1.737 1.00 66.62 83 PRO A CA 1
ATOM 648 C C . PRO A 1 83 ? -11.287 -1.572 -2.485 1.00 66.62 83 PRO A C 1
ATOM 650 O O . PRO A 1 83 ? -12.157 -1.919 -3.283 1.00 66.62 83 PRO A O 1
ATOM 653 N N . GLN A 1 84 ? -11.088 -0.302 -2.156 1.00 65.38 84 GLN A N 1
ATOM 654 C CA . GLN A 1 84 ? -11.770 0.846 -2.757 1.00 65.38 84 GLN A CA 1
ATOM 655 C C . GLN A 1 84 ? -10.676 1.811 -3.207 1.00 65.38 84 GLN A C 1
ATOM 657 O O . GLN A 1 84 ? -10.508 2.881 -2.611 1.00 65.38 84 GLN A O 1
ATOM 662 N N . PRO A 1 85 ? -9.846 1.366 -4.158 1.00 58.97 85 PRO A N 1
ATOM 663 C CA . PRO A 1 85 ? -8.623 2.061 -4.467 1.00 58.97 85 PRO A CA 1
ATOM 664 C C . PRO A 1 85 ? -8.959 3.471 -4.951 1.00 58.97 85 PRO A C 1
ATOM 666 O O . PRO A 1 85 ? -9.879 3.689 -5.741 1.00 58.97 85 PRO A O 1
ATOM 669 N N . MET A 1 86 ? -8.268 4.453 -4.374 1.00 65.44 86 MET A N 1
ATOM 670 C CA . MET A 1 86 ? -8.520 5.855 -4.670 1.00 65.44 86 MET A CA 1
ATOM 671 C C . MET A 1 86 ? -7.508 6.346 -5.689 1.00 65.44 86 MET A C 1
ATOM 673 O O . MET A 1 86 ? -6.363 6.668 -5.355 1.00 65.44 86 MET A O 1
ATOM 677 N N . TYR A 1 87 ? -7.979 6.426 -6.927 1.00 60.81 87 TYR A N 1
ATOM 678 C CA . TYR A 1 87 ? -7.244 6.951 -8.062 1.00 60.81 87 TYR A CA 1
ATOM 679 C C . TYR A 1 87 ? -7.833 8.309 -8.433 1.00 60.81 87 TYR A C 1
ATOM 681 O O . TYR A 1 87 ? -8.917 8.400 -9.005 1.00 60.81 87 TYR A O 1
ATOM 689 N N . MET A 1 88 ? -7.150 9.400 -8.084 1.00 51.72 88 MET A N 1
ATOM 690 C CA . MET A 1 88 ? -7.467 10.688 -8.699 1.00 51.72 88 MET A CA 1
ATOM 691 C C . MET A 1 88 ? -6.692 10.804 -10.002 1.00 51.72 88 MET A C 1
ATOM 693 O O . MET A 1 88 ? -5.668 11.484 -10.070 1.00 51.72 88 MET A O 1
ATOM 697 N N . SER A 1 89 ? -7.211 10.199 -11.067 1.00 44.88 89 SER A N 1
ATOM 698 C CA . SER A 1 89 ? -6.922 10.752 -12.384 1.00 44.88 89 SER A CA 1
ATOM 699 C C . SER A 1 89 ? -7.529 12.160 -12.421 1.00 44.88 89 SER A C 1
ATOM 701 O O . SER A 1 89 ? -8.714 12.346 -12.119 1.00 44.88 89 SER A O 1
ATOM 703 N N . GLN A 1 90 ? -6.686 13.150 -12.710 1.00 40.88 90 GLN A N 1
ATOM 704 C CA . GLN A 1 90 ? -6.984 14.581 -12.720 1.00 40.88 90 GLN A CA 1
ATOM 705 C C . GLN A 1 90 ? -8.401 14.892 -13.239 1.00 40.88 90 GLN A C 1
ATOM 707 O O . GLN A 1 90 ? -8.711 14.655 -14.401 1.00 40.88 90 GLN A O 1
ATOM 712 N N . GLY A 1 91 ? -9.266 15.440 -12.381 1.00 38.88 91 GLY A N 1
ATOM 713 C CA . GLY A 1 91 ? -10.552 16.018 -12.796 1.00 38.88 91 GLY A CA 1
ATOM 714 C C . GLY A 1 91 ? -11.817 15.279 -12.358 1.00 38.88 91 GLY A C 1
ATOM 715 O O . GLY A 1 91 ? -12.891 15.876 -12.402 1.00 38.88 91 GLY A O 1
ATOM 716 N N . TYR A 1 92 ? -11.733 14.053 -11.837 1.00 39.50 92 TYR A N 1
ATOM 717 C CA . TYR A 1 92 ? -12.913 13.389 -11.280 1.00 39.50 92 TYR A CA 1
ATOM 718 C C . TYR A 1 92 ? -13.149 13.792 -9.819 1.00 39.50 92 TYR A C 1
ATOM 720 O O . TYR A 1 92 ? -12.895 13.048 -8.879 1.00 39.50 92 TYR A O 1
ATOM 728 N N . GLY A 1 93 ? -13.796 14.947 -9.639 1.00 38.50 93 GLY A N 1
ATOM 729 C CA . GLY A 1 93 ? -14.754 15.159 -8.543 1.00 38.50 93 GLY A CA 1
ATOM 730 C C . GLY A 1 93 ? -16.025 14.307 -8.717 1.00 38.50 93 GLY A C 1
ATOM 731 O O . GLY A 1 93 ? -17.121 14.727 -8.344 1.00 38.50 93 GLY A O 1
ATOM 732 N N . GLY A 1 94 ? -15.897 13.141 -9.358 1.00 37.69 94 GLY A N 1
ATOM 733 C CA . GLY A 1 94 ? -16.979 12.231 -9.675 1.00 37.69 94 GLY A CA 1
ATOM 734 C C . GLY A 1 94 ? -17.313 11.428 -8.440 1.00 37.69 94 GLY A C 1
ATOM 735 O O . GLY A 1 94 ? -16.549 10.558 -8.050 1.00 37.69 94 GLY A O 1
ATOM 736 N N . GLN A 1 95 ? -18.430 11.796 -7.816 1.00 42.34 95 GLN A N 1
ATOM 737 C CA . GLN A 1 95 ? -19.207 10.991 -6.881 1.00 42.34 95 GLN A CA 1
ATOM 738 C C . GLN A 1 95 ? -18.377 9.958 -6.106 1.00 42.34 95 GLN A C 1
ATOM 740 O O . GLN A 1 95 ? -18.368 8.772 -6.420 1.00 42.34 95 GLN A O 1
ATOM 745 N N . LEU A 1 96 ? -17.803 10.420 -4.991 1.00 46.59 96 LEU A N 1
ATOM 746 C CA . LEU A 1 96 ? -17.479 9.635 -3.788 1.00 46.59 96 LEU A CA 1
ATOM 747 C C . LEU A 1 96 ? -18.780 9.052 -3.179 1.00 46.59 96 LEU A C 1
ATOM 749 O O . LEU A 1 96 ? -19.059 9.186 -1.986 1.00 46.59 96 LEU A O 1
ATOM 753 N N . GLY A 1 97 ? -19.655 8.542 -4.048 1.00 37.53 97 GLY A N 1
ATOM 754 C CA . GLY A 1 97 ? -21.022 8.148 -3.807 1.00 37.53 97 GLY A CA 1
ATOM 755 C C . GLY A 1 97 ? -20.986 6.914 -2.947 1.00 37.53 97 GLY A C 1
ATOM 756 O O . GLY A 1 97 ? -20.718 5.822 -3.427 1.00 37.53 97 GLY A O 1
ATOM 757 N N . SER A 1 98 ? -21.234 7.127 -1.660 1.00 41.81 98 SER A N 1
ATOM 758 C CA . SER A 1 98 ? -21.408 6.062 -0.690 1.00 41.81 98 SER A CA 1
ATOM 759 C C . SER A 1 98 ? -20.238 5.082 -0.694 1.00 41.81 98 SER A C 1
ATOM 761 O O . SER A 1 98 ? -20.431 3.892 -0.935 1.00 41.81 98 SER A O 1
ATOM 763 N N . PHE A 1 99 ? -19.033 5.543 -0.323 1.00 50.09 99 PHE A N 1
ATOM 764 C CA . PHE A 1 99 ? -18.134 4.622 0.374 1.00 50.09 99 PHE A CA 1
ATOM 765 C C . PHE A 1 99 ? -18.986 4.005 1.466 1.00 50.09 99 PHE A C 1
ATOM 767 O O . PHE A 1 99 ? -19.459 4.724 2.355 1.00 50.09 99 PHE A O 1
ATOM 774 N N . ASN A 1 100 ? -19.265 2.708 1.342 1.00 44.94 100 ASN A N 1
ATOM 775 C CA . ASN A 1 100 ? -19.900 1.961 2.402 1.00 44.94 100 ASN A CA 1
ATOM 776 C C . ASN A 1 100 ? -19.009 2.218 3.607 1.00 44.94 100 ASN A C 1
ATOM 778 O O . ASN A 1 100 ? -17.894 1.702 3.676 1.00 44.94 100 ASN A O 1
ATOM 782 N N . ARG A 1 101 ? -19.454 3.108 4.503 1.00 49.19 101 ARG A N 1
ATOM 783 C CA . ARG A 1 101 ? -18.840 3.332 5.803 1.00 49.19 101 ARG A CA 1
ATOM 784 C C . ARG A 1 101 ? -18.979 1.988 6.474 1.00 49.19 101 ARG A C 1
ATOM 786 O O . ARG A 1 101 ? -20.022 1.750 7.069 1.00 49.19 101 ARG A O 1
ATOM 793 N N . ALA A 1 102 ? -18.015 1.098 6.242 1.00 47.44 102 ALA A N 1
ATOM 794 C CA . ALA A 1 102 ? -18.154 -0.311 6.543 1.00 47.44 102 ALA A CA 1
ATOM 795 C C . ALA A 1 102 ? -18.564 -0.394 8.014 1.00 47.44 102 ALA A C 1
ATOM 797 O O . ALA A 1 102 ? -17.782 0.026 8.882 1.00 47.44 102 ALA A O 1
ATOM 798 N N . PRO A 1 103 ? -19.819 -0.780 8.308 1.00 43.09 103 PRO A N 1
ATOM 799 C CA . PRO A 1 103 ? -20.255 -0.884 9.678 1.00 43.09 103 PRO A CA 1
ATOM 800 C C . PRO A 1 103 ? -19.530 -2.102 10.241 1.00 43.09 103 PRO A C 1
ATOM 802 O O . PRO A 1 103 ? -19.717 -3.214 9.758 1.00 43.09 103 PRO A O 1
ATOM 805 N N . GLY A 1 104 ? -18.682 -1.898 11.245 1.00 53.56 104 GLY A N 1
ATOM 806 C CA . GLY A 1 104 ? -18.078 -2.999 11.990 1.00 53.56 104 GLY A CA 1
ATOM 807 C C . GLY A 1 104 ? -16.658 -3.400 11.580 1.00 53.56 104 GLY A C 1
ATOM 808 O O . GLY A 1 104 ? -16.003 -2.795 10.737 1.00 53.56 104 GLY A O 1
ATOM 809 N N . HIS A 1 105 ? -16.177 -4.399 12.310 1.00 53.47 105 HIS A N 1
ATOM 810 C CA . HIS A 1 105 ? -14.796 -4.681 12.717 1.00 53.47 105 HIS A CA 1
ATOM 811 C C . HIS A 1 105 ? -13.852 -5.237 11.629 1.00 53.47 105 HIS A C 1
ATOM 813 O O . HIS A 1 105 ? -12.890 -5.931 11.951 1.00 53.47 105 HIS A O 1
ATOM 819 N N . GLY A 1 106 ? -14.117 -4.962 10.351 1.00 68.19 106 GLY A N 1
ATOM 820 C CA . GLY A 1 106 ? -13.286 -5.431 9.240 1.00 68.19 106 GLY A CA 1
ATOM 821 C C . GLY A 1 106 ? -11.990 -4.631 9.082 1.00 68.19 106 GLY A C 1
ATOM 822 O O . GLY A 1 106 ? -11.954 -3.422 9.329 1.00 68.19 106 GLY A O 1
ATOM 823 N N . LEU A 1 107 ? -10.935 -5.305 8.625 1.00 83.94 107 LEU A N 1
ATOM 824 C CA . LEU A 1 107 ? -9.711 -4.659 8.160 1.00 83.94 107 LEU A CA 1
ATOM 825 C C . LEU A 1 107 ? -10.047 -3.838 6.902 1.00 83.94 107 LEU A C 1
ATOM 827 O O . LEU A 1 107 ? -10.708 -4.349 5.999 1.00 83.94 107 LEU A O 1
ATOM 831 N N . LEU A 1 108 ? -9.615 -2.577 6.826 1.00 87.56 108 LEU A N 1
ATOM 832 C CA . LEU A 1 108 ? -9.691 -1.780 5.591 1.00 87.56 108 LEU A CA 1
ATOM 833 C C . LEU A 1 108 ? -8.276 -1.472 5.120 1.00 87.56 108 LEU A C 1
ATOM 835 O O . LEU A 1 108 ? -7.542 -0.809 5.846 1.00 87.56 108 LEU A O 1
ATOM 839 N N . LEU A 1 109 ? -7.919 -1.898 3.914 1.00 90.00 109 LEU A N 1
ATOM 840 C CA . LEU A 1 109 ? -6.621 -1.628 3.296 1.00 90.00 109 LEU A CA 1
ATOM 841 C C . LEU A 1 109 ? -6.847 -0.842 2.012 1.00 90.00 109 LEU A C 1
ATOM 843 O O . LEU A 1 109 ? -7.622 -1.287 1.169 1.00 90.00 109 LEU A O 1
ATOM 847 N N . GLN A 1 110 ? -6.207 0.317 1.879 1.00 90.12 110 GLN A N 1
ATOM 848 C CA . GLN A 1 110 ? -6.390 1.201 0.731 1.00 90.12 110 GLN A CA 1
ATOM 849 C C . GLN A 1 110 ? -5.045 1.720 0.222 1.00 90.12 110 GLN A C 1
ATOM 851 O O . GLN A 1 110 ? -4.376 2.475 0.930 1.00 90.12 110 GLN A O 1
ATOM 856 N N . PRO A 1 111 ? -4.640 1.352 -1.001 1.00 91.94 111 PRO A N 1
ATOM 857 C CA . PRO A 1 111 ? -3.673 2.125 -1.764 1.00 91.94 111 PRO A CA 1
ATOM 858 C C . PRO A 1 111 ? -4.253 3.508 -2.092 1.00 91.94 111 PRO A C 1
ATOM 860 O O . PRO A 1 111 ? -5.445 3.646 -2.373 1.00 91.94 111 PRO A O 1
ATOM 863 N N . ILE A 1 112 ? -3.410 4.536 -2.062 1.00 88.00 112 ILE A N 1
ATOM 864 C CA . ILE A 1 112 ? -3.767 5.914 -2.401 1.00 88.00 112 ILE A CA 1
ATOM 865 C C . ILE A 1 112 ? -2.761 6.429 -3.425 1.00 88.00 112 ILE A C 1
ATOM 867 O O . ILE A 1 112 ? -1.575 6.547 -3.118 1.00 88.00 112 ILE A O 1
ATOM 871 N N . ASN A 1 113 ? -3.244 6.787 -4.614 1.00 87.25 113 ASN A N 1
ATOM 872 C CA . ASN A 1 113 ? -2.449 7.515 -5.596 1.00 87.25 113 ASN A CA 1
ATOM 873 C C . ASN A 1 113 ? -2.473 9.010 -5.238 1.00 87.25 113 ASN A C 1
ATOM 875 O O . ASN A 1 113 ? -3.517 9.669 -5.287 1.00 87.25 113 ASN A O 1
ATOM 879 N N . LEU A 1 114 ? -1.326 9.563 -4.844 1.00 84.19 114 LEU A N 1
ATOM 880 C CA . LEU A 1 114 ? -1.225 10.956 -4.409 1.00 84.19 114 LEU A CA 1
ATOM 881 C C . LEU A 1 114 ? -1.166 11.961 -5.567 1.00 84.19 114 LEU A C 1
ATOM 883 O O . LEU A 1 114 ? -0.999 13.145 -5.296 1.00 84.19 114 LEU A O 1
ATOM 887 N N . ALA A 1 115 ? -1.384 11.520 -6.814 1.00 68.56 115 ALA A N 1
ATOM 888 C CA . ALA A 1 115 ? -1.579 12.295 -8.049 1.00 68.56 115 ALA A CA 1
ATOM 889 C C . ALA A 1 115 ? -0.448 13.258 -8.454 1.00 68.56 115 ALA A C 1
ATOM 891 O O . ALA A 1 115 ? -0.356 13.626 -9.622 1.00 68.56 115 ALA A O 1
ATOM 892 N N . THR A 1 116 ? 0.417 13.678 -7.533 1.00 61.88 116 THR A N 1
ATOM 893 C CA . THR A 1 116 ? 1.386 14.736 -7.794 1.00 61.88 116 THR A CA 1
ATOM 894 C C . THR A 1 116 ? 2.566 14.251 -8.626 1.00 61.88 116 THR A C 1
ATOM 896 O O . THR A 1 116 ? 3.082 15.058 -9.383 1.00 61.88 116 THR A O 1
ATOM 899 N N . GLU A 1 117 ? 2.972 12.975 -8.548 1.00 62.22 117 GLU A N 1
ATOM 900 C CA . GLU A 1 117 ? 4.190 12.463 -9.217 1.00 62.22 117 GLU A CA 1
ATOM 901 C C . GLU A 1 117 ? 4.191 10.921 -9.400 1.00 62.22 117 GLU A C 1
ATOM 903 O O . GLU A 1 117 ? 5.206 10.278 -9.160 1.00 62.22 117 GLU A O 1
ATOM 908 N N . HIS A 1 118 ? 3.057 10.287 -9.742 1.00 77.38 118 HIS A N 1
ATOM 909 C CA . HIS A 1 118 ? 2.923 8.807 -9.729 1.00 77.38 118 HIS A CA 1
ATOM 910 C C . HIS A 1 118 ? 3.310 8.164 -8.382 1.00 77.38 118 HIS A C 1
ATOM 912 O O . HIS A 1 118 ? 3.787 7.033 -8.316 1.00 77.38 118 HIS A O 1
ATOM 918 N N . HIS A 1 119 ? 3.115 8.906 -7.291 1.00 88.38 119 HIS A N 1
ATOM 919 C CA . HIS A 1 119 ? 3.475 8.464 -5.953 1.00 88.38 119 HIS A CA 1
ATOM 920 C C . HIS A 1 119 ? 2.309 7.749 -5.278 1.00 88.38 119 HIS A C 1
ATOM 922 O O . HIS A 1 119 ? 1.189 8.268 -5.239 1.00 88.38 119 HIS A O 1
ATOM 928 N N . TYR A 1 120 ? 2.598 6.593 -4.692 1.00 91.31 120 TYR A N 1
ATOM 929 C CA . TYR A 1 120 ? 1.640 5.809 -3.933 1.00 91.31 120 TYR A CA 1
ATOM 930 C C . TYR A 1 120 ? 1.948 5.848 -2.440 1.00 91.31 120 TYR A C 1
ATOM 932 O O . TYR A 1 120 ? 3.073 5.613 -2.002 1.00 91.31 120 TYR A O 1
ATOM 940 N N . ALA A 1 121 ? 0.897 6.072 -1.661 1.00 92.75 121 ALA A N 1
ATOM 941 C CA . ALA A 1 121 ? 0.864 5.847 -0.226 1.00 92.75 121 ALA A CA 1
ATOM 942 C C . ALA A 1 121 ? -0.168 4.760 0.100 1.00 92.75 121 ALA A C 1
ATOM 944 O O . ALA A 1 121 ? -0.973 4.363 -0.743 1.00 92.75 121 ALA A O 1
ATOM 945 N N . GLY A 1 122 ? -0.150 4.260 1.329 1.00 92.75 122 GLY A N 1
ATOM 946 C CA . GLY A 1 122 ? -1.103 3.263 1.800 1.00 92.75 122 GLY A CA 1
ATOM 947 C C . GLY A 1 122 ? -1.813 3.721 3.062 1.00 92.75 122 GLY A C 1
ATOM 948 O O . GLY A 1 122 ? -1.267 4.470 3.876 1.00 92.75 122 GLY A O 1
ATOM 949 N N . THR A 1 123 ? -3.027 3.225 3.267 1.00 92.81 123 THR A N 1
ATOM 950 C CA . THR A 1 123 ? -3.706 3.334 4.554 1.00 92.81 123 THR A CA 1
ATOM 951 C C . THR A 1 123 ? -4.286 2.007 4.993 1.00 92.81 123 THR A C 1
ATOM 953 O O . THR A 1 123 ? -4.861 1.263 4.200 1.00 92.81 123 THR A O 1
ATOM 956 N N . ALA A 1 124 ? -4.164 1.725 6.285 1.00 91.25 124 ALA A N 1
ATOM 957 C CA . ALA A 1 124 ? -4.780 0.572 6.920 1.00 91.25 124 ALA A CA 1
ATOM 958 C C . ALA A 1 124 ? -5.663 1.040 8.075 1.00 91.25 124 ALA A C 1
ATOM 960 O O . ALA A 1 124 ? -5.253 1.884 8.867 1.00 91.25 124 ALA A O 1
ATOM 961 N N . ARG A 1 125 ? -6.870 0.488 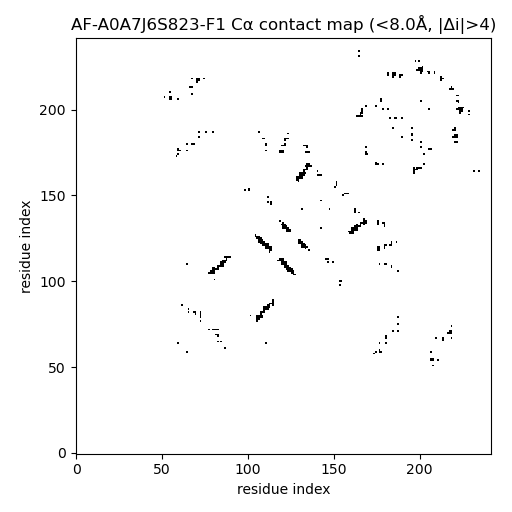8.203 1.00 89.12 125 ARG A N 1
ATOM 962 C CA . ARG A 1 125 ? -7.687 0.618 9.411 1.00 89.12 125 ARG A CA 1
ATOM 963 C C . ARG A 1 125 ? -7.772 -0.728 10.100 1.00 89.12 125 ARG A C 1
ATOM 965 O O . ARG A 1 125 ? -8.417 -1.636 9.581 1.00 89.12 125 ARG A O 1
ATOM 972 N N . VAL A 1 126 ? -7.165 -0.816 11.276 1.00 85.25 126 VAL A N 1
ATOM 973 C CA . VAL A 1 126 ? -7.135 -2.012 12.123 1.00 85.25 126 VAL A CA 1
ATOM 974 C C . VAL A 1 126 ? -7.774 -1.638 13.450 1.00 85.25 126 VAL A C 1
ATOM 976 O O . VAL A 1 126 ? -7.358 -0.666 14.072 1.00 85.25 126 VAL A O 1
ATOM 979 N N . GLU A 1 127 ? -8.830 -2.348 13.850 1.00 82.81 127 GLU A N 1
ATOM 980 C CA . GLU A 1 127 ? -9.498 -2.146 15.151 1.00 82.81 127 GLU A CA 1
ATOM 981 C C . GLU A 1 127 ? -9.916 -0.686 15.438 1.00 82.81 127 GLU A C 1
ATOM 983 O O . GLU A 1 127 ? -10.019 -0.245 16.577 1.00 82.81 127 GLU A O 1
ATOM 988 N N . GLY A 1 128 ? -10.194 0.089 14.385 1.00 80.12 128 GLY A N 1
ATOM 989 C CA . GLY A 1 128 ? -10.580 1.498 14.497 1.00 80.12 128 GLY A CA 1
ATOM 990 C C . GLY A 1 128 ? -9.422 2.496 14.438 1.00 80.12 128 GLY A C 1
ATOM 991 O O . GLY A 1 128 ? -9.686 3.665 14.158 1.00 80.12 128 GLY A O 1
ATOM 992 N N . THR A 1 129 ? -8.178 2.047 14.595 1.00 87.50 129 THR A N 1
ATOM 993 C CA . THR A 1 129 ? -6.972 2.857 14.390 1.00 87.50 129 THR A CA 1
ATOM 994 C C . THR A 1 129 ? -6.661 2.960 12.905 1.00 87.50 129 THR A C 1
ATOM 996 O O . THR A 1 129 ? -6.742 1.963 12.189 1.00 87.50 129 THR A O 1
ATOM 999 N N . ILE A 1 130 ? -6.324 4.162 12.435 1.00 90.81 130 ILE A N 1
ATOM 1000 C CA . ILE A 1 130 ? -5.956 4.414 11.041 1.00 90.81 130 ILE A CA 1
ATOM 1001 C C . ILE A 1 130 ? -4.458 4.666 10.976 1.00 90.81 130 ILE A C 1
ATOM 1003 O O . ILE A 1 130 ? -3.941 5.562 11.642 1.00 90.81 130 ILE A O 1
ATOM 1007 N N . TYR A 1 131 ? -3.795 3.904 10.127 1.00 92.69 131 TYR A N 1
ATOM 1008 C CA . TYR A 1 131 ? -2.383 4.008 9.835 1.00 92.69 131 TYR A CA 1
ATOM 1009 C C . TYR A 1 131 ? -2.209 4.579 8.434 1.00 92.69 131 TYR A C 1
ATOM 1011 O O . TYR A 1 131 ? -2.875 4.133 7.500 1.00 92.69 131 TYR A O 1
ATOM 1019 N N . TYR A 1 132 ? -1.326 5.560 8.298 1.00 93.94 132 TYR A N 1
ATOM 1020 C CA . TYR A 1 132 ? -0.872 6.108 7.027 1.00 93.94 132 TYR A CA 1
ATOM 1021 C C . TYR A 1 132 ? 0.592 5.726 6.830 1.00 93.94 132 TYR A C 1
ATOM 1023 O O . TYR A 1 132 ? 1.411 5.931 7.727 1.00 93.94 132 TYR A O 1
ATOM 1031 N N . MET A 1 133 ? 0.907 5.175 5.663 1.00 93.38 133 MET A N 1
ATOM 1032 C CA . MET A 1 133 ? 2.232 4.664 5.330 1.00 93.38 133 MET A CA 1
ATOM 1033 C C . MET A 1 133 ? 2.701 5.262 4.002 1.00 93.38 133 MET A C 1
ATOM 1035 O O . MET A 1 133 ? 1.963 5.262 3.016 1.00 93.38 133 MET A O 1
ATOM 1039 N N . ASP A 1 134 ? 3.922 5.785 3.990 1.00 92.88 134 ASP A N 1
ATOM 1040 C CA . ASP A 1 134 ? 4.495 6.497 2.850 1.00 92.88 134 ASP A CA 1
ATOM 1041 C C . ASP A 1 134 ? 6.000 6.216 2.785 1.00 92.88 134 ASP A C 1
ATOM 1043 O O . ASP A 1 134 ? 6.750 6.564 3.699 1.00 92.88 134 ASP A O 1
ATOM 1047 N N . SER A 1 135 ? 6.435 5.529 1.729 1.00 92.50 135 SER A N 1
ATOM 1048 C CA . SER A 1 135 ? 7.833 5.129 1.541 1.00 92.50 135 SER A CA 1
ATOM 1049 C C . SER A 1 135 ? 8.697 6.219 0.905 1.00 92.50 135 SER A C 1
ATOM 1051 O O . SER A 1 135 ? 9.892 5.998 0.732 1.00 92.50 135 SER A O 1
ATOM 1053 N N . LEU A 1 136 ? 8.126 7.371 0.535 1.00 88.69 136 LEU A N 1
ATOM 1054 C CA . LEU A 1 136 ? 8.851 8.497 -0.071 1.00 88.69 136 LEU A CA 1
ATOM 1055 C C . LEU A 1 136 ? 8.861 9.742 0.832 1.00 88.69 136 LEU A C 1
ATOM 1057 O O . LEU A 1 136 ? 9.322 10.820 0.443 1.00 88.69 136 LEU A O 1
ATOM 1061 N N . SER A 1 137 ? 8.368 9.616 2.061 1.00 76.94 137 SER A N 1
ATOM 1062 C CA . SER A 1 137 ? 8.392 10.692 3.041 1.00 76.94 137 SER A CA 1
ATOM 1063 C C . SER A 1 137 ? 9.837 11.044 3.413 1.00 76.94 137 SER A C 1
ATOM 1065 O O . SER A 1 137 ? 10.539 10.294 4.083 1.00 76.94 137 SER A O 1
ATOM 1067 N N . ARG A 1 138 ? 10.324 12.210 2.977 1.00 64.38 138 ARG A N 1
ATOM 1068 C CA . ARG A 1 138 ? 11.708 12.679 3.205 1.00 64.38 138 ARG A CA 1
ATOM 1069 C C . ARG A 1 138 ? 11.992 13.071 4.670 1.00 64.38 138 ARG A C 1
ATOM 1071 O O . ARG A 1 138 ? 12.447 14.178 4.937 1.00 64.38 138 ARG A O 1
ATOM 1078 N N . GLY A 1 139 ? 11.688 12.200 5.631 1.00 54.75 139 GLY A N 1
ATOM 1079 C CA . GLY A 1 139 ? 11.975 12.388 7.057 1.00 54.75 139 GLY A CA 1
ATOM 1080 C C . GLY A 1 139 ? 11.054 13.367 7.790 1.00 54.75 139 GLY A C 1
ATOM 1081 O O . GLY A 1 139 ? 11.271 13.640 8.968 1.00 54.75 139 GLY A O 1
ATOM 1082 N N . VAL A 1 140 ? 10.018 13.894 7.130 1.00 58.12 140 VAL A N 1
ATOM 1083 C CA . VAL A 1 140 ? 8.978 14.676 7.803 1.00 58.12 140 VAL A CA 1
ATOM 1084 C C . VAL A 1 140 ? 7.821 13.730 8.103 1.00 58.12 140 VAL A C 1
ATOM 1086 O O . VAL A 1 140 ? 7.107 13.336 7.184 1.00 58.12 140 VAL A O 1
ATOM 1089 N N . ASN A 1 141 ? 7.631 13.386 9.382 1.00 66.50 141 ASN A N 1
ATOM 1090 C CA . ASN A 1 141 ? 6.512 12.583 9.910 1.00 66.50 141 ASN A CA 1
ATOM 1091 C C . ASN A 1 141 ? 5.169 13.335 9.800 1.00 66.50 141 ASN A C 1
ATOM 1093 O O . ASN A 1 141 ? 4.418 13.480 10.766 1.00 66.50 141 ASN A O 1
ATOM 1097 N N . SER A 1 142 ? 4.885 13.910 8.636 1.00 77.56 142 SER A N 1
ATOM 1098 C CA . SER A 1 142 ? 3.700 14.703 8.376 1.00 77.56 142 SER A CA 1
ATOM 1099 C C . SER A 1 142 ? 2.979 14.143 7.168 1.00 77.56 142 SER A C 1
ATOM 1101 O O . SER A 1 142 ? 3.522 14.092 6.069 1.00 77.56 142 SER A O 1
ATOM 1103 N N . ILE A 1 143 ? 1.716 13.795 7.374 1.00 86.88 143 ILE A N 1
ATOM 1104 C CA . ILE A 1 143 ? 0.809 13.406 6.303 1.00 86.88 143 ILE A CA 1
ATOM 1105 C C . ILE A 1 143 ? 0.601 14.624 5.375 1.00 86.88 143 ILE A C 1
ATOM 1107 O O . ILE A 1 143 ? 0.151 15.674 5.868 1.00 86.88 143 ILE A O 1
ATOM 1111 N N . PRO A 1 144 ? 0.891 14.515 4.063 1.00 85.50 144 PRO A N 1
ATOM 1112 C CA . PRO A 1 144 ? 0.672 15.591 3.100 1.00 85.50 144 PRO A CA 1
ATOM 1113 C C . PRO A 1 144 ? -0.777 16.097 3.102 1.00 85.50 144 PRO A C 1
ATOM 1115 O O . PRO A 1 144 ? -1.712 15.360 3.418 1.00 85.50 144 PRO A O 1
ATOM 1118 N N . ALA A 1 145 ? -1.000 17.360 2.726 1.00 84.94 145 ALA A N 1
ATOM 1119 C CA . ALA A 1 145 ? -2.345 17.950 2.715 1.00 84.94 145 ALA A CA 1
ATOM 1120 C C . ALA A 1 145 ? -3.327 17.170 1.821 1.00 84.94 145 ALA A C 1
ATOM 1122 O O . ALA A 1 145 ? -4.475 16.952 2.211 1.00 84.94 145 ALA A O 1
ATOM 1123 N N . ILE A 1 146 ? -2.850 16.692 0.669 1.00 84.06 146 ILE A N 1
ATOM 1124 C CA . ILE A 1 146 ? -3.630 15.861 -0.252 1.00 84.06 146 ILE A CA 1
ATOM 1125 C C . ILE A 1 146 ? -3.999 14.505 0.377 1.00 84.06 146 ILE A C 1
ATOM 1127 O O . ILE A 1 146 ? -5.168 14.129 0.390 1.00 84.06 146 ILE A O 1
ATOM 1131 N N . ALA A 1 147 ? -3.058 13.842 1.054 1.00 86.62 147 ALA A N 1
ATOM 1132 C CA . ALA A 1 147 ? -3.327 12.629 1.826 1.00 86.62 147 ALA A CA 1
ATOM 1133 C C . ALA A 1 147 ? -4.334 12.865 2.968 1.00 86.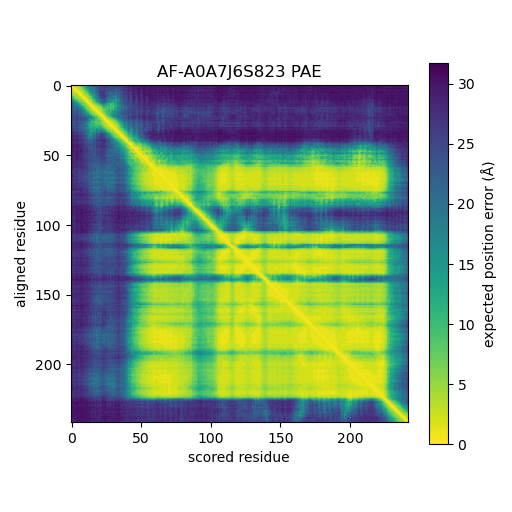62 147 ALA A C 1
ATOM 1135 O O . ALA A 1 147 ? -5.238 12.060 3.185 1.00 86.62 147 ALA A O 1
ATOM 1136 N N . LYS A 1 148 ? -4.261 14.004 3.670 1.00 86.38 148 LYS A N 1
ATOM 1137 C CA . LYS A 1 148 ? -5.253 14.373 4.698 1.00 86.38 148 LYS A CA 1
ATOM 1138 C C . LYS A 1 148 ? -6.662 14.519 4.123 1.00 86.38 148 LYS A C 1
ATOM 1140 O O . LYS A 1 148 ? -7.627 14.163 4.798 1.00 86.38 148 LYS A O 1
ATOM 1145 N N . HIS A 1 149 ? -6.795 15.049 2.908 1.00 83.94 149 HIS A N 1
ATOM 1146 C CA . HIS A 1 149 ? -8.084 15.148 2.226 1.00 83.94 149 HIS A CA 1
ATOM 1147 C C . HIS A 1 149 ? -8.680 13.755 1.954 1.00 83.94 149 HIS A C 1
ATOM 1149 O O . HIS A 1 149 ? -9.835 13.498 2.302 1.00 83.94 149 HIS A O 1
ATOM 1155 N N . TYR A 1 150 ? -7.864 12.829 1.452 1.00 80.31 150 TYR A N 1
ATOM 1156 C CA . TYR A 1 150 ? -8.238 11.431 1.231 1.00 80.31 150 TYR A CA 1
ATOM 1157 C C . TYR A 1 150 ? -8.650 10.703 2.510 1.00 80.31 150 TYR A C 1
ATOM 1159 O O . TYR A 1 150 ? -9.709 10.082 2.568 1.00 80.31 150 TYR A O 1
ATOM 1167 N N . LEU A 1 151 ? -7.861 10.842 3.574 1.00 85.56 151 LEU A N 1
ATOM 1168 C CA . LEU A 1 151 ? -8.146 10.224 4.869 1.00 85.56 151 LEU A CA 1
ATOM 1169 C C . LEU A 1 151 ? -9.488 10.687 5.445 1.00 85.56 151 LEU A C 1
ATOM 1171 O O . LEU A 1 151 ? -10.266 9.874 5.940 1.00 85.56 151 LEU A O 1
ATOM 1175 N N . ARG A 1 152 ? -9.797 11.986 5.347 1.00 84.50 152 ARG A N 1
ATOM 1176 C CA . ARG A 1 152 ? -11.096 12.525 5.784 1.00 84.50 152 ARG A CA 1
ATOM 1177 C C . ARG A 1 152 ? -12.254 11.986 4.956 1.00 84.50 152 ARG A C 1
ATOM 1179 O O . ARG A 1 152 ? -13.345 11.813 5.491 1.00 84.50 152 ARG A O 1
ATOM 1186 N N . THR A 1 153 ? -12.015 11.731 3.677 1.00 79.06 153 THR A N 1
ATOM 1187 C CA . THR A 1 153 ? -13.014 11.184 2.760 1.00 79.06 153 THR A CA 1
ATOM 1188 C C . THR A 1 153 ? -13.311 9.719 3.075 1.00 79.06 153 THR A C 1
ATOM 1190 O O . THR A 1 153 ? -14.471 9.362 3.266 1.00 79.06 153 THR A O 1
ATOM 1193 N N . LEU A 1 154 ? -12.270 8.896 3.230 1.00 78.62 154 LEU A N 1
ATOM 1194 C CA . LEU A 1 154 ? -12.400 7.469 3.539 1.00 78.62 154 LEU A CA 1
ATOM 1195 C C . LEU A 1 154 ? -12.957 7.208 4.940 1.00 78.62 154 LEU A C 1
ATOM 1197 O O . LEU A 1 154 ? -13.822 6.354 5.134 1.00 78.62 154 LEU A O 1
ATOM 1201 N N . TYR A 1 155 ? -12.436 7.919 5.940 1.00 81.88 155 TYR A N 1
ATOM 1202 C CA . TYR A 1 155 ? -12.651 7.578 7.347 1.00 81.88 155 TYR A CA 1
ATOM 1203 C C . TYR A 1 155 ? -13.570 8.557 8.087 1.00 81.88 155 TYR A C 1
ATOM 1205 O O . TYR A 1 155 ? -14.010 8.277 9.208 1.00 81.88 155 TYR A O 1
ATOM 1213 N N . GLY A 1 156 ? -13.898 9.683 7.458 1.00 82.12 156 GLY A N 1
ATOM 1214 C CA . GLY A 1 156 ? -14.632 10.787 8.058 1.00 82.12 156 GLY A CA 1
ATOM 1215 C C . GLY A 1 156 ? -13.722 11.837 8.711 1.00 82.12 156 GLY A C 1
ATOM 1216 O O . GLY A 1 156 ? -12.523 11.622 8.915 1.00 82.12 156 GLY A O 1
ATOM 1217 N N . PRO A 1 157 ? -14.285 13.006 9.058 1.00 81.38 157 PRO A N 1
ATOM 1218 C CA . PRO A 1 157 ? -13.539 14.071 9.716 1.00 81.38 157 PRO A CA 1
ATOM 1219 C C . PRO A 1 157 ? -13.106 13.669 11.135 1.00 81.38 157 PRO A C 1
ATOM 1221 O O . PRO A 1 157 ? -13.755 12.856 11.795 1.00 81.38 157 PRO A O 1
ATOM 1224 N N . ASN A 1 158 ? -12.028 14.291 11.622 1.00 80.56 158 ASN A N 1
ATOM 1225 C CA . ASN A 1 158 ? -11.526 14.189 13.003 1.00 80.56 158 ASN A CA 1
ATOM 1226 C C . ASN A 1 158 ? -11.121 12.783 13.470 1.00 80.56 158 ASN A C 1
ATOM 1228 O O . ASN A 1 158 ? -10.981 12.552 14.671 1.00 80.56 158 ASN A O 1
ATOM 1232 N N . LYS A 1 159 ? -10.920 11.832 12.553 1.00 83.94 159 LYS A N 1
ATOM 1233 C CA . LYS A 1 159 ? -10.324 10.550 12.922 1.00 83.94 159 LYS A CA 1
ATOM 1234 C C . LYS A 1 159 ? -8.818 10.718 13.142 1.00 83.94 159 LYS A C 1
ATOM 1236 O O . LYS A 1 159 ? -8.162 11.300 12.276 1.00 83.94 159 LYS A O 1
ATOM 1241 N N . PRO A 1 160 ? -8.271 10.244 14.276 1.00 86.31 160 PRO A N 1
ATOM 1242 C CA . PRO A 1 160 ? -6.832 10.250 14.485 1.00 86.31 160 PRO A CA 1
ATOM 1243 C C . PRO A 1 160 ? -6.177 9.301 13.480 1.00 86.31 160 PRO A C 1
ATOM 1245 O O . PRO A 1 160 ? -6.685 8.209 13.223 1.00 86.31 160 PRO A O 1
ATOM 1248 N N . VAL A 1 161 ? -5.059 9.740 12.908 1.00 90.50 161 VAL A N 1
ATOM 1249 C CA . VAL A 1 161 ? -4.269 8.959 11.955 1.00 90.50 161 VAL A CA 1
ATOM 1250 C C . VAL A 1 161 ? -2.836 8.913 12.454 1.00 90.50 161 VAL A C 1
ATOM 1252 O O . VAL A 1 161 ? -2.264 9.952 12.783 1.00 90.50 161 VAL A O 1
ATOM 1255 N N . ILE A 1 162 ? -2.275 7.711 12.508 1.00 91.12 162 ILE A N 1
ATOM 1256 C CA . ILE A 1 162 ? -0.890 7.458 12.890 1.00 91.12 162 ILE A CA 1
ATOM 1257 C C . ILE A 1 162 ? -0.056 7.409 11.614 1.00 91.12 162 ILE A C 1
ATOM 1259 O O . ILE A 1 162 ? -0.333 6.613 10.718 1.00 91.12 162 ILE A O 1
ATOM 1263 N N . PHE A 1 16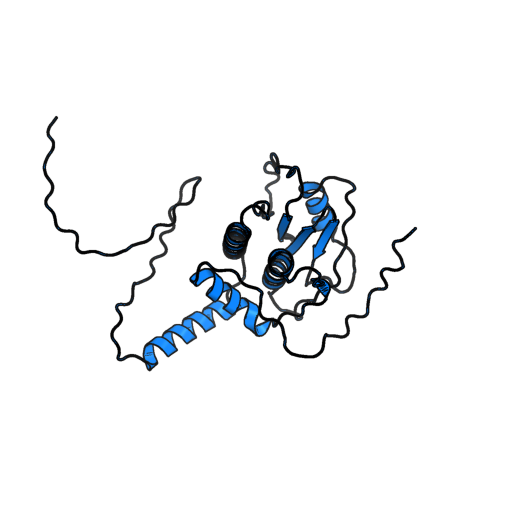3 ? 0.948 8.277 11.522 1.00 91.75 163 PHE A N 1
ATOM 1264 C CA . PHE A 1 163 ? 1.968 8.191 10.483 1.00 91.75 163 PHE A CA 1
ATOM 1265 C C . PHE A 1 163 ? 2.980 7.116 10.885 1.00 91.75 163 PHE A C 1
ATOM 1267 O O . PHE A 1 163 ? 3.571 7.227 11.959 1.00 91.75 163 PHE A O 1
ATOM 1274 N N . MET A 1 164 ? 3.161 6.096 10.049 1.00 90.19 164 MET A N 1
ATOM 1275 C CA . MET A 1 164 ? 4.029 4.958 10.356 1.00 90.19 164 MET A CA 1
ATOM 1276 C C . MET A 1 164 ? 5.487 5.220 9.972 1.00 90.19 164 MET A C 1
ATOM 1278 O O . MET A 1 164 ? 5.765 5.669 8.857 1.00 90.19 164 MET A O 1
ATOM 1282 N N . GLY A 1 165 ? 6.423 4.857 10.853 1.00 88.56 165 GLY A N 1
ATOM 1283 C CA . GLY A 1 165 ? 7.866 4.925 10.605 1.00 88.56 165 GLY A CA 1
ATOM 1284 C C . GLY A 1 165 ? 8.383 3.748 9.775 1.00 88.56 165 GLY A C 1
ATOM 1285 O O . GLY A 1 165 ? 9.183 2.955 10.258 1.00 88.56 165 GLY A O 1
ATOM 1286 N N . ILE A 1 166 ? 7.910 3.601 8.534 1.00 90.56 166 ILE A N 1
ATOM 1287 C CA . ILE A 1 166 ? 8.235 2.442 7.685 1.00 90.56 166 ILE A CA 1
ATOM 1288 C C . ILE A 1 166 ? 9.565 2.589 6.932 1.00 90.56 166 ILE A C 1
ATOM 1290 O O . ILE A 1 166 ? 10.060 3.699 6.714 1.00 90.56 166 ILE A O 1
ATOM 1294 N N . GLN A 1 167 ? 10.090 1.456 6.444 1.00 92.25 167 GLN A N 1
ATOM 1295 C CA . GLN A 1 167 ? 11.155 1.424 5.435 1.00 92.25 167 GLN A CA 1
ATOM 1296 C C . GLN A 1 167 ? 10.841 2.401 4.294 1.00 92.25 167 GLN A C 1
ATOM 1298 O O . GLN A 1 167 ? 9.786 2.314 3.663 1.00 92.25 167 GLN A O 1
ATOM 1303 N N . GLN A 1 168 ? 11.771 3.322 4.045 1.00 92.31 168 GLN A N 1
ATOM 1304 C CA . GLN A 1 168 ? 11.709 4.224 2.902 1.00 92.31 168 GLN A CA 1
ATOM 1305 C C . GLN A 1 168 ? 12.253 3.521 1.660 1.00 92.31 168 GLN A C 1
ATOM 1307 O O . GLN A 1 168 ? 13.165 2.698 1.757 1.00 92.31 168 GLN A O 1
ATOM 1312 N N . GLN A 1 169 ? 11.697 3.858 0.501 1.00 91.38 169 GLN A N 1
ATOM 1313 C CA . GLN A 1 169 ? 12.194 3.364 -0.772 1.00 91.38 169 GLN A CA 1
ATOM 1314 C C . GLN A 1 169 ? 13.576 3.933 -1.075 1.00 91.38 169 GLN A C 1
ATOM 1316 O O . GLN A 1 169 ? 13.907 5.063 -0.703 1.00 91.38 169 GLN A O 1
ATOM 1321 N N . SER A 1 170 ? 14.368 3.166 -1.813 1.00 90.44 170 SER A N 1
ATOM 1322 C CA . SER A 1 170 ? 15.688 3.599 -2.262 1.00 90.44 170 SER A CA 1
ATOM 1323 C C . SER A 1 170 ? 15.613 4.895 -3.089 1.00 90.44 170 SER A C 1
ATOM 1325 O O . SER A 1 170 ? 14.715 5.074 -3.917 1.00 90.44 170 SER A O 1
ATOM 1327 N N . THR A 1 171 ? 16.559 5.818 -2.891 1.00 86.56 171 THR A N 1
ATOM 1328 C CA . THR A 1 171 ? 16.591 7.113 -3.597 1.00 86.56 171 THR A CA 1
ATOM 1329 C C . THR A 1 171 ? 16.576 6.927 -5.116 1.00 86.56 171 THR A C 1
ATOM 1331 O O . THR A 1 171 ? 17.409 6.211 -5.662 1.00 86.56 171 THR A O 1
ATOM 1334 N N . GLY A 1 172 ? 15.645 7.598 -5.803 1.00 84.38 172 GLY A N 1
ATOM 1335 C CA . GLY A 1 172 ? 15.500 7.518 -7.263 1.00 84.38 172 GLY A CA 1
ATOM 1336 C C . GLY A 1 172 ? 14.823 6.240 -7.773 1.00 84.38 172 GLY A C 1
ATOM 1337 O O . GLY A 1 172 ? 14.704 6.066 -8.981 1.00 84.38 172 GLY A O 1
ATOM 1338 N N . SER A 1 173 ? 14.372 5.353 -6.882 1.00 86.38 173 SER A N 1
ATOM 1339 C CA . SER A 1 173 ? 13.606 4.16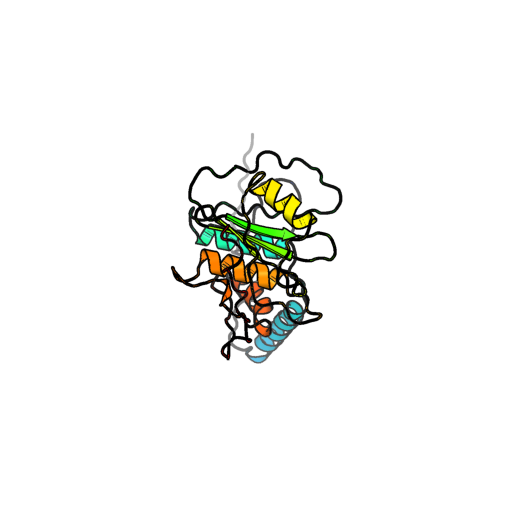4 -7.263 1.00 86.38 173 SER A CA 1
ATOM 1340 C C . SER A 1 173 ? 12.130 4.489 -7.517 1.00 86.38 173 SER A C 1
ATOM 1342 O O . SER A 1 173 ? 11.567 5.392 -6.894 1.00 86.38 173 SER A O 1
ATOM 1344 N N . ASN A 1 174 ? 11.489 3.708 -8.394 1.00 88.12 174 ASN A N 1
ATOM 1345 C CA . ASN A 1 174 ? 10.039 3.721 -8.607 1.00 88.12 174 ASN A CA 1
ATOM 1346 C C . ASN A 1 174 ? 9.366 2.515 -7.923 1.00 88.12 174 ASN A C 1
ATOM 1348 O O . ASN A 1 174 ? 8.805 1.632 -8.579 1.00 88.12 174 ASN A O 1
ATOM 1352 N N . THR A 1 175 ? 9.519 2.407 -6.600 1.00 93.38 175 THR A N 1
ATOM 1353 C CA . THR A 1 175 ? 9.016 1.266 -5.808 1.00 93.38 175 THR A CA 1
ATOM 1354 C C . THR A 1 175 ? 7.927 1.655 -4.805 1.00 93.38 175 THR A C 1
ATOM 1356 O O . THR A 1 175 ? 7.481 0.794 -4.051 1.00 93.38 175 THR A O 1
ATOM 1359 N N . CYS A 1 176 ? 7.428 2.898 -4.815 1.00 93.38 176 CYS A N 1
ATOM 1360 C CA . CYS A 1 176 ? 6.400 3.366 -3.872 1.00 93.38 176 CYS A CA 1
ATOM 1361 C C . CYS A 1 176 ? 5.171 2.440 -3.818 1.00 93.38 176 CYS A C 1
ATOM 1363 O O . CYS A 1 176 ? 4.774 1.984 -2.747 1.00 93.38 176 CYS A O 1
ATOM 1365 N N . ALA A 1 177 ? 4.631 2.062 -4.979 1.00 94.06 177 ALA A N 1
ATOM 1366 C CA . ALA A 1 177 ? 3.517 1.125 -5.074 1.00 94.06 177 ALA A CA 1
ATOM 1367 C C . ALA A 1 177 ? 3.861 -0.262 -4.505 1.00 94.06 177 ALA A C 1
ATOM 1369 O O . ALA A 1 177 ? 3.045 -0.854 -3.804 1.00 94.06 177 ALA A O 1
ATOM 1370 N N . LEU A 1 178 ? 5.081 -0.766 -4.730 1.00 96.31 178 LEU A N 1
ATOM 1371 C CA . LEU A 1 178 ? 5.532 -2.049 -4.175 1.00 96.31 178 LEU A CA 1
ATOM 1372 C C . LEU A 1 178 ? 5.566 -2.012 -2.644 1.00 96.31 178 LEU A C 1
ATOM 1374 O O . LEU A 1 178 ? 5.086 -2.946 -2.005 1.00 96.31 178 LEU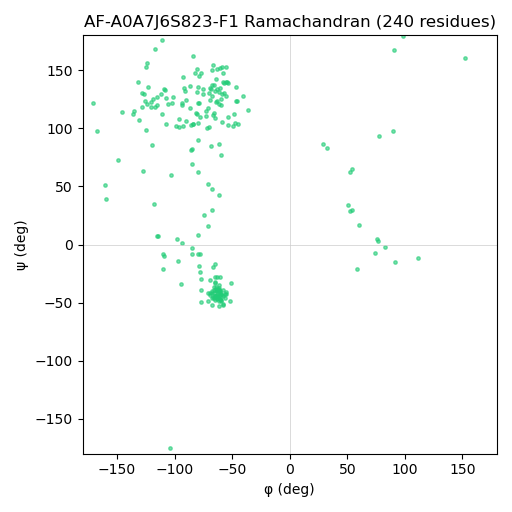 A O 1
ATOM 1378 N N . HIS A 1 179 ? 6.077 -0.929 -2.053 1.00 95.69 179 HIS A N 1
ATOM 1379 C CA . HIS A 1 179 ? 6.073 -0.731 -0.599 1.00 95.69 179 HIS A CA 1
ATOM 1380 C C . HIS A 1 179 ? 4.656 -0.680 -0.031 1.00 95.69 179 HIS A C 1
ATOM 1382 O O . HIS A 1 179 ? 4.392 -1.288 1.009 1.00 95.69 179 HIS A O 1
ATOM 1388 N N . VAL A 1 180 ? 3.728 -0.019 -0.729 1.00 95.31 180 VAL A N 1
ATOM 1389 C CA . VAL A 1 180 ? 2.306 -0.007 -0.359 1.00 95.31 180 VAL A CA 1
ATOM 1390 C C . VAL A 1 180 ? 1.724 -1.419 -0.391 1.00 95.31 180 VAL A C 1
ATOM 1392 O O . VAL A 1 180 ? 1.181 -1.867 0.620 1.00 95.31 180 VAL A O 1
ATOM 1395 N N . LEU A 1 181 ? 1.879 -2.156 -1.497 1.00 96.69 181 LEU A N 1
ATOM 1396 C CA . LEU A 1 181 ? 1.375 -3.529 -1.610 1.00 96.69 181 LEU A CA 1
ATOM 1397 C C . LEU A 1 181 ? 1.955 -4.429 -0.516 1.00 96.69 181 LEU A C 1
ATOM 1399 O O . LEU A 1 181 ? 1.213 -5.164 0.138 1.00 96.69 181 LEU A O 1
ATOM 1403 N N . ALA A 1 182 ? 3.258 -4.337 -0.259 1.00 96.81 182 ALA A N 1
ATOM 1404 C CA . ALA A 1 182 ? 3.923 -5.148 0.749 1.00 96.81 182 ALA A CA 1
ATOM 1405 C C . ALA A 1 182 ? 3.435 -4.855 2.162 1.00 96.81 182 ALA A C 1
ATOM 1407 O O . ALA A 1 182 ? 3.125 -5.781 2.915 1.00 96.81 182 ALA A O 1
ATOM 1408 N N . ARG A 1 183 ? 3.289 -3.578 2.516 1.00 95.25 183 ARG A N 1
ATOM 1409 C CA . ARG A 1 183 ? 2.846 -3.190 3.854 1.00 95.25 183 ARG A CA 1
ATOM 1410 C C . ARG A 1 183 ? 1.375 -3.522 4.088 1.00 95.25 183 ARG A C 1
ATOM 1412 O O . ARG A 1 183 ? 1.039 -4.063 5.139 1.00 95.25 183 ARG A O 1
ATOM 1419 N N . LEU A 1 184 ? 0.502 -3.280 3.110 1.00 94.81 184 LEU A N 1
ATOM 1420 C CA . LEU A 1 184 ? -0.905 -3.683 3.204 1.00 94.81 184 LEU A CA 1
ATOM 1421 C C . LEU A 1 184 ? -1.037 -5.212 3.301 1.00 94.81 184 LEU A C 1
ATOM 1423 O O . LEU A 1 184 ? -1.807 -5.718 4.117 1.00 94.81 184 LEU A O 1
ATOM 1427 N N . THR A 1 185 ? -0.221 -5.956 2.552 1.00 95.88 185 THR A N 1
ATOM 1428 C CA . THR A 1 185 ? -0.164 -7.422 2.650 1.00 95.88 185 THR A CA 1
ATOM 1429 C C . THR A 1 185 ? 0.326 -7.878 4.027 1.00 95.88 185 THR A C 1
ATOM 1431 O O . THR A 1 185 ? -0.236 -8.819 4.584 1.00 95.88 185 THR A O 1
ATOM 1434 N N . GLN A 1 186 ? 1.298 -7.182 4.630 1.00 95.06 186 GLN A N 1
ATOM 1435 C CA . GLN A 1 186 ? 1.752 -7.446 5.999 1.00 95.06 186 GLN A CA 1
ATOM 1436 C C . GLN A 1 186 ? 0.638 -7.215 7.030 1.00 95.06 186 GLN A C 1
ATOM 1438 O O . GLN A 1 186 ? 0.486 -8.020 7.943 1.00 95.06 186 GLN A O 1
ATOM 1443 N N . PHE A 1 187 ? -0.180 -6.169 6.880 1.00 92.38 187 PHE A N 1
ATOM 1444 C CA . PHE A 1 187 ? -1.345 -5.957 7.749 1.00 92.38 187 PHE A CA 1
ATOM 1445 C C . PHE A 1 187 ? -2.396 -7.068 7.622 1.00 92.38 187 PHE A C 1
ATOM 1447 O O . PHE A 1 187 ? -3.034 -7.427 8.609 1.00 92.38 187 PHE A O 1
ATOM 1454 N N . ALA A 1 188 ? -2.603 -7.597 6.414 1.00 91.94 188 ALA A N 1
ATOM 1455 C CA . ALA A 1 188 ? -3.589 -8.644 6.166 1.00 91.94 188 ALA A CA 1
ATOM 1456 C C . ALA A 1 188 ? -3.123 -10.035 6.616 1.00 91.94 188 ALA A C 1
ATOM 1458 O O . ALA A 1 188 ? -3.872 -10.758 7.274 1.00 91.94 188 ALA A O 1
ATOM 1459 N N . LEU A 1 189 ? -1.913 -10.422 6.213 1.00 93.19 189 LEU A N 1
ATOM 1460 C CA . LEU A 1 189 ? -1.415 -11.797 6.296 1.00 93.19 189 LEU A CA 1
ATOM 1461 C C . LEU A 1 189 ? -0.315 -11.984 7.344 1.00 93.19 189 LEU A C 1
ATOM 1463 O O . LEU A 1 189 ? 0.097 -13.118 7.587 1.00 93.19 189 LEU A O 1
ATOM 1467 N N . GLY A 1 190 ? 0.186 -10.897 7.931 1.00 90.69 190 GLY A N 1
ATOM 1468 C CA . GLY A 1 190 ? 1.248 -10.944 8.926 1.00 90.69 190 GLY A CA 1
ATOM 1469 C C . GLY A 1 190 ? 0.842 -11.746 10.167 1.00 90.69 190 GLY A C 1
ATOM 1470 O O . GLY A 1 190 ? -0.344 -11.802 10.511 1.00 90.69 190 GLY A O 1
ATOM 1471 N N . PRO A 1 191 ? 1.809 -12.365 10.869 1.00 87.44 191 PRO A N 1
ATOM 1472 C CA . PRO A 1 191 ? 1.537 -13.020 12.141 1.00 87.44 191 PRO A CA 1
ATOM 1473 C C . PRO A 1 191 ? 0.855 -12.060 13.121 1.00 87.44 191 PRO A C 1
ATOM 1475 O O . PRO A 1 191 ? 1.228 -10.891 13.231 1.00 87.44 191 PRO A O 1
ATOM 1478 N N . SER A 1 192 ? -0.131 -12.551 13.870 1.00 80.62 192 SER A N 1
ATOM 1479 C CA . SER A 1 192 ? -0.781 -11.746 14.906 1.00 80.62 192 SER A CA 1
ATOM 1480 C C . SER A 1 192 ? 0.250 -11.233 15.916 1.00 80.62 192 SER A C 1
ATOM 1482 O O . SER A 1 192 ? 1.065 -12.001 16.420 1.00 80.62 192 SER A O 1
ATOM 1484 N N . GLY A 1 193 ? 0.220 -9.929 16.196 1.00 74.38 193 GLY A N 1
ATOM 1485 C CA . GLY A 1 193 ? 1.185 -9.270 17.081 1.00 74.38 193 GLY A CA 1
ATOM 1486 C C . GLY A 1 193 ? 2.511 -8.877 16.420 1.00 74.38 193 GLY A C 1
ATOM 1487 O O . GLY A 1 193 ? 3.335 -8.260 17.089 1.00 74.38 193 GLY A O 1
ATOM 1488 N N . SER A 1 194 ? 2.731 -9.181 15.131 1.00 83.00 194 SER A N 1
ATOM 1489 C CA . SER A 1 194 ? 3.861 -8.601 14.396 1.00 83.00 194 SER A CA 1
ATOM 1490 C C . SER A 1 194 ? 3.634 -7.105 14.203 1.00 83.00 194 SER A C 1
ATOM 1492 O O . SER A 1 194 ? 2.540 -6.714 13.795 1.00 83.00 194 SER A O 1
ATOM 1494 N N . ASP A 1 195 ? 4.656 -6.293 14.467 1.00 86.38 195 ASP A N 1
ATOM 1495 C CA . ASP A 1 195 ? 4.630 -4.865 14.164 1.00 86.38 195 ASP A CA 1
ATOM 1496 C C . ASP A 1 195 ? 4.952 -4.656 12.676 1.00 86.38 195 ASP A C 1
ATOM 1498 O O . ASP A 1 195 ? 6.085 -4.925 12.251 1.00 86.38 195 ASP A O 1
ATOM 1502 N N . PRO A 1 196 ? 3.989 -4.190 11.859 1.00 84.44 196 PRO A N 1
ATOM 1503 C CA . PRO A 1 196 ? 4.241 -3.954 10.454 1.00 84.44 196 PRO A CA 1
ATOM 1504 C C . PRO A 1 196 ? 5.262 -2.844 10.217 1.00 84.44 196 PRO A C 1
ATOM 1506 O O . PRO A 1 196 ? 5.762 -2.801 9.108 1.00 84.44 196 PRO A O 1
ATOM 1509 N N . GLU A 1 197 ? 5.604 -1.966 11.166 1.00 87.94 197 GLU A N 1
ATOM 1510 C CA . GLU A 1 197 ? 6.655 -0.948 10.967 1.00 87.94 197 GLU A CA 1
ATOM 1511 C C . GLU A 1 197 ? 8.056 -1.557 10.884 1.00 87.94 197 GLU A C 1
ATOM 1513 O O . GLU A 1 197 ? 8.907 -1.062 10.148 1.00 87.94 197 GLU A O 1
ATOM 1518 N N . LEU A 1 198 ? 8.276 -2.674 11.581 1.00 88.25 198 LEU A N 1
ATOM 1519 C CA . LEU A 1 198 ? 9.599 -3.282 11.733 1.00 88.25 198 LEU A CA 1
ATOM 1520 C C . LEU A 1 198 ? 9.988 -4.210 10.578 1.00 88.25 198 LEU A C 1
ATOM 1522 O O . LEU A 1 198 ? 11.124 -4.677 10.516 1.00 88.25 198 LEU A O 1
ATOM 1526 N N . VAL A 1 199 ? 9.063 -4.509 9.664 1.00 90.50 199 VAL A N 1
ATOM 1527 C CA . VAL A 1 199 ? 9.348 -5.403 8.537 1.00 90.50 199 VAL A CA 1
ATOM 1528 C C . VAL A 1 199 ? 10.111 -4.652 7.448 1.00 90.50 199 VAL A C 1
ATOM 1530 O O . VAL A 1 199 ? 9.617 -3.662 6.897 1.00 90.50 199 VAL A O 1
ATOM 1533 N N . VAL A 1 200 ? 11.293 -5.165 7.115 1.00 92.88 200 VAL A N 1
ATOM 1534 C CA . VAL A 1 200 ? 12.141 -4.680 6.022 1.00 92.88 200 VAL A CA 1
ATOM 1535 C C . VAL A 1 200 ? 11.992 -5.622 4.832 1.00 92.88 200 VAL A C 1
ATOM 1537 O O . VAL A 1 200 ? 12.248 -6.821 4.935 1.00 92.88 200 VAL A O 1
ATOM 1540 N N . PHE A 1 201 ? 11.571 -5.078 3.700 1.00 94.31 201 PHE A N 1
ATOM 1541 C CA . PHE A 1 201 ? 11.373 -5.793 2.450 1.00 94.31 201 PHE A CA 1
ATOM 1542 C C . PHE A 1 201 ? 12.628 -5.741 1.577 1.00 94.31 201 PHE A C 1
ATOM 1544 O O . PHE A 1 201 ? 13.331 -4.727 1.519 1.00 94.31 201 PHE A O 1
ATOM 1551 N N . ASP A 1 202 ? 12.887 -6.836 0.867 1.00 94.75 202 ASP A N 1
ATOM 1552 C CA . ASP A 1 202 ? 13.943 -6.914 -0.140 1.00 94.75 202 ASP A CA 1
ATOM 1553 C C . ASP A 1 202 ? 13.466 -6.272 -1.451 1.00 94.75 202 ASP A C 1
ATOM 1555 O O . ASP A 1 202 ? 12.896 -6.946 -2.317 1.00 94.75 202 ASP A O 1
ATOM 1559 N N . GLU A 1 203 ? 13.706 -4.962 -1.597 1.00 93.06 203 GLU A N 1
ATOM 1560 C CA . GLU A 1 203 ? 13.293 -4.162 -2.764 1.00 93.06 203 GLU A CA 1
ATOM 1561 C C . GLU A 1 203 ? 13.719 -4.782 -4.101 1.00 93.06 203 GLU A C 1
ATOM 1563 O O . GLU A 1 203 ? 12.982 -4.696 -5.085 1.00 93.06 203 GLU A O 1
ATOM 1568 N N . SER A 1 204 ? 14.870 -5.465 -4.138 1.00 91.75 204 SER A N 1
ATOM 1569 C CA . SER A 1 204 ? 15.415 -6.058 -5.364 1.00 91.75 204 SER A CA 1
ATOM 1570 C C . SER A 1 204 ? 14.561 -7.206 -5.916 1.00 91.75 204 SER A C 1
ATOM 1572 O O . SER A 1 204 ? 14.661 -7.547 -7.099 1.00 91.75 204 SER A O 1
ATOM 1574 N N . ARG A 1 205 ? 13.699 -7.788 -5.072 1.00 93.81 205 ARG A N 1
ATOM 1575 C CA . ARG A 1 205 ? 12.852 -8.943 -5.395 1.00 93.81 205 ARG A CA 1
ATOM 1576 C C . ARG A 1 205 ? 11.373 -8.605 -5.503 1.00 93.81 205 ARG A C 1
ATOM 1578 O O . ARG A 1 205 ? 10.644 -9.358 -6.141 1.00 93.81 205 ARG A O 1
ATOM 1585 N N . MET A 1 206 ? 10.926 -7.496 -4.913 1.00 95.56 206 MET A N 1
ATOM 1586 C CA . MET A 1 206 ? 9.499 -7.164 -4.790 1.00 95.56 206 MET A CA 1
ATOM 1587 C C . MET A 1 206 ? 8.765 -7.150 -6.133 1.00 95.56 206 MET A C 1
ATOM 1589 O O . MET A 1 206 ? 7.654 -7.660 -6.221 1.00 95.56 206 MET A O 1
ATOM 1593 N N . ARG A 1 207 ? 9.374 -6.585 -7.182 1.00 95.88 207 ARG A N 1
ATOM 1594 C CA . ARG A 1 207 ? 8.705 -6.426 -8.481 1.00 95.88 207 ARG A CA 1
ATOM 1595 C C . ARG A 1 207 ? 8.434 -7.760 -9.168 1.00 95.88 207 ARG A C 1
ATOM 1597 O O . ARG A 1 207 ? 7.298 -8.041 -9.529 1.00 95.88 207 ARG A O 1
ATOM 1604 N N . LEU A 1 208 ? 9.467 -8.590 -9.310 1.00 94.25 208 LEU A N 1
ATOM 1605 C CA . LEU A 1 208 ? 9.311 -9.931 -9.881 1.00 94.25 208 LEU A CA 1
ATOM 1606 C C . LEU A 1 208 ? 8.357 -10.774 -9.044 1.00 94.25 208 LEU A C 1
ATOM 1608 O O . LEU A 1 208 ? 7.480 -11.428 -9.595 1.00 94.25 208 LEU A O 1
ATOM 1612 N N . TYR A 1 209 ? 8.478 -10.673 -7.722 1.00 96.12 209 TYR A N 1
ATOM 1613 C CA . TYR A 1 209 ? 7.584 -11.349 -6.800 1.00 96.12 209 TYR A CA 1
ATOM 1614 C C . TYR A 1 209 ? 6.115 -10.988 -7.047 1.00 96.12 209 TYR A C 1
ATOM 1616 O O . TYR A 1 209 ? 5.274 -11.880 -7.057 1.00 96.12 209 TYR A O 1
ATOM 1624 N N . VAL A 1 210 ? 5.798 -9.711 -7.302 1.00 96.94 210 VAL A N 1
ATOM 1625 C CA . VAL A 1 210 ? 4.425 -9.306 -7.634 1.00 96.94 210 VAL A CA 1
ATOM 1626 C C . VAL A 1 210 ? 3.910 -10.052 -8.858 1.00 96.94 210 VAL A C 1
ATOM 1628 O O . VAL A 1 210 ? 2.854 -10.671 -8.782 1.00 96.94 210 VAL A O 1
ATOM 1631 N N . PHE A 1 211 ? 4.659 -10.055 -9.959 1.00 96.00 211 PHE A N 1
ATOM 1632 C CA . PHE A 1 211 ? 4.218 -10.724 -11.182 1.00 96.00 211 PHE A CA 1
ATOM 1633 C C . PHE A 1 211 ? 4.117 -12.247 -11.027 1.00 96.00 211 PHE A C 1
ATOM 1635 O O . PHE A 1 211 ? 3.143 -12.827 -11.487 1.00 96.00 211 PHE A O 1
ATOM 1642 N N . GLU A 1 212 ? 5.049 -12.894 -10.323 1.00 95.12 212 GLU A N 1
ATOM 1643 C CA . GLU A 1 212 ? 4.972 -14.336 -10.032 1.00 95.12 212 GLU A CA 1
ATOM 1644 C C . GLU A 1 212 ? 3.711 -14.703 -9.226 1.00 95.12 212 GLU A C 1
ATOM 1646 O O . GLU A 1 212 ? 3.072 -15.734 -9.449 1.00 95.12 212 GLU A O 1
ATOM 1651 N N . GLN A 1 213 ? 3.345 -13.860 -8.262 1.00 96.94 213 GLN A N 1
ATOM 1652 C CA . GLN A 1 213 ? 2.139 -14.028 -7.453 1.00 96.94 213 GLN A CA 1
ATOM 1653 C C . GLN A 1 213 ? 0.865 -13.790 -8.286 1.00 96.94 213 GLN A C 1
ATOM 1655 O O . GLN A 1 213 ? -0.056 -14.604 -8.229 1.00 96.94 213 GLN A O 1
ATOM 1660 N N . LEU A 1 214 ? 0.841 -12.753 -9.130 1.00 95.81 214 LEU A N 1
ATOM 1661 C CA . LEU A 1 214 ? -0.278 -12.492 -10.043 1.00 95.81 214 LEU A CA 1
ATOM 1662 C C . LEU A 1 214 ? -0.480 -13.622 -11.062 1.00 95.81 214 LEU A C 1
ATOM 1664 O O . LEU A 1 214 ? -1.606 -14.083 -11.227 1.00 95.81 214 LEU A O 1
ATOM 1668 N N . ASP A 1 215 ? 0.594 -14.120 -11.680 1.00 94.62 215 ASP A N 1
ATOM 1669 C CA . ASP A 1 215 ? 0.538 -15.234 -12.639 1.00 94.62 215 ASP A CA 1
ATOM 1670 C C . ASP A 1 215 ? -0.016 -16.524 -12.008 1.00 94.62 215 ASP A C 1
ATOM 1672 O O . ASP A 1 215 ? -0.598 -17.361 -12.695 1.00 94.62 215 ASP A O 1
ATOM 1676 N N . SER A 1 216 ? 0.167 -16.697 -10.695 1.00 95.31 216 SER A N 1
ATOM 1677 C CA . SER A 1 216 ? -0.317 -17.865 -9.948 1.00 95.31 216 SER A CA 1
ATOM 1678 C C . SER A 1 216 ? -1.689 -17.667 -9.294 1.00 95.31 216 SER A C 1
ATOM 1680 O O . SER A 1 216 ? -2.158 -18.577 -8.614 1.00 95.31 216 SER A O 1
ATOM 1682 N N . ASP A 1 217 ? -2.327 -16.505 -9.469 1.00 95.50 217 ASP A N 1
ATOM 1683 C CA . ASP A 1 217 ? -3.547 -16.088 -8.756 1.00 95.50 217 ASP A CA 1
ATOM 1684 C C . ASP A 1 217 ? -3.428 -16.233 -7.222 1.00 95.50 217 ASP A C 1
ATOM 1686 O O . ASP A 1 217 ? -4.387 -16.556 -6.515 1.00 95.50 217 ASP A O 1
ATOM 1690 N N . THR A 1 218 ? -2.227 -16.005 -6.677 1.00 94.38 218 THR A N 1
ATOM 1691 C CA . THR A 1 218 ? -1.956 -16.062 -5.234 1.00 94.38 218 THR A CA 1
ATOM 1692 C C . THR A 1 218 ? -1.351 -14.760 -4.724 1.00 94.38 218 THR A C 1
ATOM 1694 O O . THR A 1 218 ? -0.758 -13.999 -5.469 1.00 94.38 218 THR A O 1
ATOM 1697 N N . VAL A 1 219 ? -1.506 -14.476 -3.428 1.00 94.75 219 VAL A N 1
ATOM 1698 C CA . VAL A 1 219 ? -0.822 -13.357 -2.754 1.00 94.75 219 VAL A CA 1
ATOM 1699 C C . VAL A 1 219 ? -0.299 -13.837 -1.416 1.00 94.75 219 VAL A C 1
ATOM 1701 O O . VAL A 1 219 ? -1.102 -14.131 -0.532 1.00 94.75 219 VAL A O 1
ATOM 1704 N N . ASN A 1 220 ? 1.018 -13.925 -1.252 1.00 96.38 220 ASN A N 1
ATOM 1705 C CA . ASN A 1 220 ? 1.689 -14.259 0.005 1.00 96.38 220 ASN A CA 1
ATOM 1706 C C . ASN A 1 220 ? 2.449 -13.042 0.571 1.00 96.38 220 ASN A C 1
ATOM 1708 O O . ASN A 1 220 ? 2.471 -11.966 -0.025 1.00 96.38 220 ASN A O 1
ATOM 1712 N N . LEU A 1 221 ? 3.042 -13.201 1.760 1.00 96.25 221 LEU A N 1
ATOM 1713 C CA . LEU A 1 221 ? 3.899 -12.170 2.350 1.00 96.25 221 LEU A CA 1
ATOM 1714 C C . LEU A 1 221 ? 5.101 -11.886 1.443 1.00 96.25 221 LEU A C 1
ATOM 1716 O O . LEU A 1 221 ? 5.769 -12.815 0.987 1.00 96.25 221 LEU A O 1
ATOM 1720 N N . PHE A 1 222 ? 5.384 -10.600 1.237 1.00 96.56 222 PHE A N 1
ATOM 1721 C CA . PHE A 1 222 ? 6.517 -10.151 0.434 1.00 96.56 222 PHE A CA 1
ATOM 1722 C C . PHE A 1 222 ? 7.856 -10.670 0.977 1.00 96.56 222 PHE A C 1
ATOM 1724 O O . PHE A 1 222 ? 7.995 -10.882 2.186 1.00 96.56 222 PHE A O 1
ATOM 1731 N N . PRO A 1 223 ? 8.865 -10.836 0.101 1.00 94.12 223 PRO A N 1
ATOM 1732 C CA . PRO A 1 223 ? 10.200 -11.236 0.520 1.00 94.12 223 PRO A CA 1
ATOM 1733 C C . PRO A 1 223 ? 10.783 -10.210 1.498 1.00 94.12 223 PRO A C 1
ATOM 1735 O O . PRO A 1 223 ? 10.949 -9.034 1.169 1.00 94.12 223 PRO A O 1
ATOM 1738 N N . ALA A 1 224 ? 11.106 -10.671 2.704 1.00 90.19 224 ALA A N 1
ATOM 1739 C CA . ALA A 1 224 ? 11.829 -9.882 3.690 1.00 90.19 224 ALA A CA 1
ATOM 1740 C C . ALA A 1 224 ? 13.330 -9.865 3.366 1.00 90.19 224 ALA A C 1
ATOM 1742 O O . ALA A 1 224 ? 13.883 -10.866 2.900 1.00 90.19 224 ALA A O 1
ATOM 1743 N N . ALA A 1 225 ? 13.991 -8.741 3.637 1.00 86.94 225 ALA A N 1
ATOM 1744 C CA . ALA A 1 225 ? 15.444 -8.667 3.596 1.00 86.94 225 ALA A CA 1
ATOM 1745 C C . ALA A 1 225 ? 16.031 -9.479 4.764 1.00 86.94 225 ALA A C 1
ATOM 1747 O O . ALA A 1 225 ? 15.559 -9.390 5.897 1.00 86.94 225 ALA A O 1
ATOM 1748 N N . VAL A 1 226 ? 17.060 -10.283 4.491 1.00 66.88 226 VAL A N 1
ATOM 1749 C CA . VAL A 1 226 ? 17.806 -11.017 5.523 1.00 66.88 226 VAL A CA 1
ATOM 1750 C C . VAL A 1 226 ? 19.050 -10.195 5.870 1.00 66.88 226 VAL A C 1
ATOM 1752 O O . VAL A 1 226 ? 20.013 -10.201 5.110 1.00 66.88 226 VAL A O 1
ATOM 1755 N N . GLY A 1 227 ? 19.027 -9.458 6.983 1.00 50.53 227 GLY A N 1
ATOM 1756 C CA . GLY A 1 227 ? 20.156 -8.631 7.440 1.00 50.53 227 GLY A CA 1
ATOM 1757 C C . GLY A 1 227 ? 19.716 -7.432 8.283 1.00 50.53 227 GLY A C 1
ATOM 1758 O O . GLY A 1 227 ? 18.541 -7.079 8.247 1.00 50.53 227 GLY A O 1
ATOM 1759 N N . ASP A 1 228 ? 20.648 -6.869 9.065 1.00 38.38 228 ASP A N 1
ATOM 1760 C CA . ASP A 1 228 ? 20.408 -5.893 10.140 1.00 38.38 228 ASP A CA 1
ATOM 1761 C C . ASP A 1 228 ? 19.357 -4.835 9.788 1.00 38.38 228 ASP A C 1
ATOM 1763 O O . ASP A 1 228 ? 19.444 -4.159 8.759 1.00 38.38 228 ASP A O 1
ATOM 1767 N N . LEU A 1 229 ? 18.369 -4.694 10.681 1.00 43.66 229 LEU A N 1
ATOM 1768 C CA . LEU A 1 229 ? 17.397 -3.608 10.645 1.00 43.66 229 LEU A CA 1
ATOM 1769 C C . LEU A 1 229 ? 18.176 -2.301 10.424 1.00 43.66 229 LEU A C 1
ATOM 1771 O O . LEU A 1 229 ? 19.068 -2.008 11.228 1.00 43.66 229 LEU A O 1
ATOM 1775 N N . PRO A 1 230 ? 17.879 -1.509 9.374 1.00 42.06 230 PRO A N 1
ATOM 1776 C CA . PRO A 1 230 ? 18.409 -0.161 9.311 1.00 42.06 230 PRO A CA 1
ATOM 1777 C C . PRO A 1 230 ? 18.011 0.513 10.618 1.00 42.06 230 PRO A C 1
ATOM 1779 O O . PRO A 1 230 ? 16.911 0.266 11.112 1.00 42.06 230 PRO A O 1
ATOM 1782 N N . ASP A 1 231 ? 18.936 1.282 11.184 1.00 42.84 231 ASP A N 1
ATOM 1783 C CA . ASP A 1 231 ? 18.837 1.951 12.479 1.00 42.84 231 ASP A CA 1
ATOM 1784 C C . ASP A 1 231 ? 17.628 2.909 12.458 1.00 42.84 231 ASP A C 1
ATOM 1786 O O . ASP A 1 231 ? 17.740 4.118 12.237 1.00 42.84 231 ASP A O 1
ATOM 1790 N N . LEU A 1 232 ? 16.429 2.333 12.586 1.00 46.22 232 LEU A N 1
ATOM 1791 C CA . LEU A 1 232 ? 15.149 2.994 12.728 1.00 46.22 232 LEU A CA 1
ATOM 1792 C C . LEU A 1 232 ? 15.248 3.617 14.103 1.00 46.22 232 LEU A C 1
ATOM 1794 O O . LEU A 1 232 ? 14.875 3.014 15.111 1.00 46.22 232 LEU A O 1
ATOM 1798 N N . ARG A 1 233 ? 15.849 4.809 14.151 1.00 38.91 233 ARG A N 1
ATOM 1799 C CA . ARG A 1 233 ? 15.786 5.684 15.309 1.00 38.91 233 ARG A CA 1
ATOM 1800 C C . ARG A 1 233 ? 14.325 5.726 15.694 1.00 38.91 233 ARG A C 1
ATOM 1802 O O . ARG A 1 233 ? 13.533 6.346 14.989 1.00 38.91 233 ARG A O 1
ATOM 1809 N N . ARG A 1 234 ? 13.996 5.006 16.770 1.00 39.59 234 ARG A N 1
ATOM 1810 C CA . ARG A 1 234 ? 12.697 5.025 17.422 1.00 39.59 234 ARG A CA 1
ATOM 1811 C C . ARG A 1 234 ? 12.319 6.490 17.528 1.00 39.59 234 ARG A C 1
ATOM 1813 O O . ARG A 1 234 ? 12.898 7.223 18.326 1.00 39.59 234 ARG A O 1
ATOM 1820 N N . SER A 1 235 ? 11.411 6.938 16.671 1.00 41.22 235 SER A N 1
ATOM 1821 C CA . SER A 1 235 ? 10.683 8.162 16.924 1.00 41.22 235 SER A CA 1
ATOM 1822 C C . SER A 1 235 ? 9.979 7.908 18.241 1.00 41.22 235 SER A C 1
ATOM 1824 O O . SER A 1 235 ? 9.069 7.088 18.314 1.00 41.22 235 SER A O 1
ATOM 1826 N N . ASP A 1 236 ? 10.495 8.522 19.301 1.00 37.81 236 ASP A N 1
ATOM 1827 C CA . ASP A 1 236 ? 9.905 8.494 20.626 1.00 37.81 236 ASP A CA 1
ATOM 1828 C C . ASP A 1 236 ? 8.418 8.852 20.494 1.00 37.81 236 ASP A C 1
ATOM 1830 O O . ASP A 1 236 ? 8.037 10.015 20.359 1.00 37.81 236 ASP A O 1
ATOM 1834 N N . HIS A 1 237 ? 7.549 7.843 20.552 1.00 39.59 237 HIS A N 1
ATOM 1835 C CA . HIS A 1 237 ? 6.097 8.016 20.600 1.00 39.59 237 HIS A CA 1
ATOM 1836 C C . HIS A 1 237 ? 5.630 8.580 21.959 1.00 39.59 237 HIS A C 1
ATOM 1838 O O . HIS A 1 237 ? 4.444 8.539 22.286 1.00 39.59 237 HIS A O 1
ATOM 1844 N N . SER A 1 238 ? 6.542 9.141 22.761 1.00 34.47 238 SER A N 1
ATOM 1845 C CA . SER A 1 238 ? 6.254 9.755 24.057 1.00 34.47 238 SER A CA 1
ATOM 1846 C C . SER A 1 238 ? 5.649 11.161 23.956 1.00 34.47 238 SER A C 1
ATOM 1848 O O . SER A 1 238 ? 5.171 11.671 24.964 1.00 34.47 238 SER A O 1
ATOM 1850 N N . GLN A 1 239 ? 5.590 11.780 22.768 1.00 32.38 239 GLN A N 1
ATOM 1851 C CA . GLN A 1 239 ? 5.113 13.168 22.628 1.00 32.38 239 GLN A CA 1
ATOM 1852 C C . GLN A 1 239 ? 3.643 13.344 22.210 1.00 32.38 239 GLN A C 1
ATOM 1854 O O . GLN A 1 239 ? 3.197 14.475 22.057 1.00 32.38 239 GLN A O 1
ATOM 1859 N N . PHE A 1 240 ? 2.852 12.273 22.086 1.00 37.56 240 PHE A N 1
ATOM 1860 C CA . PHE A 1 240 ? 1.417 12.381 21.757 1.00 37.56 240 PHE A CA 1
ATOM 1861 C C . PHE A 1 240 ? 0.490 11.825 22.847 1.00 37.56 240 PHE A C 1
ATOM 1863 O O . PHE A 1 240 ? -0.579 11.287 22.563 1.00 37.56 240 PHE A O 1
ATOM 1870 N N . ARG A 1 241 ? 0.888 11.980 24.115 1.00 33.38 241 ARG A N 1
ATOM 1871 C CA . ARG A 1 241 ? -0.024 11.907 25.266 1.00 33.38 241 ARG A CA 1
ATOM 1872 C C . ARG A 1 241 ? -0.003 13.227 26.034 1.00 33.38 241 ARG A C 1
ATOM 1874 O O . ARG A 1 241 ? 0.718 13.356 27.017 1.00 33.38 241 ARG A O 1
ATOM 1881 N N . THR A 1 242 ? -0.824 14.169 25.591 1.00 36.31 242 THR A N 1
ATOM 1882 C CA . THR A 1 242 ? -1.405 15.244 26.412 1.00 36.31 242 THR A CA 1
ATOM 1883 C C . THR A 1 242 ? -2.813 15.494 25.921 1.00 36.31 242 THR A C 1
ATOM 1885 O O . THR A 1 242 ? -2.958 15.590 24.681 1.00 36.31 242 THR A O 1
#